Protein AF-A0A6B2LK47-F1 (afdb_monomer)

InterPro domains:
  IPR016565 Proteasome assembly chaperone 1 [PF16094] (50-185)
  IPR016565 Proteasome assembly chaperone 1 [PTHR15069] (12-185)

Nearest PDB structures (foldseek):
  8tm6-assembly1_f  TM=8.507E-01  e=2.369E-12  Homo sapiens
  8qyl-assembly1_I  TM=8.434E-01  e=1.355E-12  Homo sapiens
  8qz9-assembly1_I  TM=8.189E-01  e=1.632E-12  Homo sapiens
  8tm5-assembly1_c  TM=8.371E-01  e=1.527E-11  Homo sapiens
  8qym-assembly1_I  TM=8.406E-01  e=9.289E-12  Homo sapiens

Radius of gyration: 15.92 Å; Cα contacts (8 Å, |Δi|>4): 374; chains: 1; bounding box: 43×32×48 Å

Structure (mmCIF, N/CA/C/O backbone):
data_AF-A0A6B2LK47-F1
#
_entry.id   AF-A0A6B2LK47-F1
#
loop_
_atom_site.group_PDB
_atom_site.id
_atom_site.type_symbol
_atom_site.label_atom_id
_atom_site.label_alt_id
_atom_site.label_comp_id
_atom_site.label_asym_id
_atom_site.label_entity_id
_atom_site.label_seq_id
_atom_site.pdbx_PDB_ins_code
_atom_site.Cartn_x
_atom_site.Cartn_y
_atom_site.Cartn_z
_atom_site.occupancy
_atom_site.B_iso_or_equiv
_atom_site.auth_seq_id
_atom_site.auth_comp_id
_atom_site.auth_asym_id
_atom_site.auth_atom_id
_atom_site.pdbx_PDB_model_num
ATOM 1 N N . MET A 1 1 ? 23.049 -1.812 16.107 1.00 41.28 1 MET A N 1
ATOM 2 C CA . MET A 1 1 ? 22.445 -0.483 15.917 1.00 41.28 1 MET A CA 1
ATOM 3 C C . MET A 1 1 ? 20.992 -0.685 16.286 1.00 41.28 1 MET A C 1
ATOM 5 O O . MET A 1 1 ? 20.316 -1.390 15.5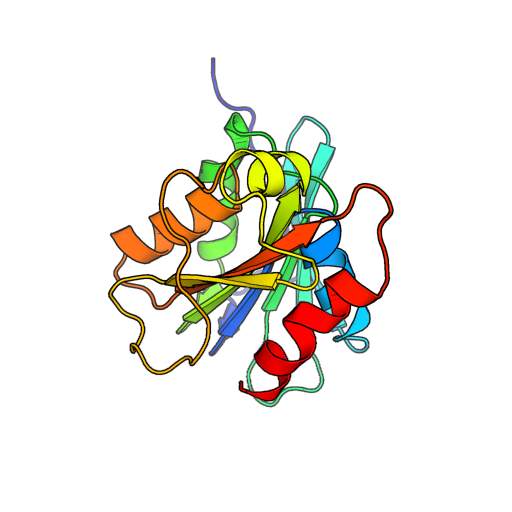57 1.00 41.28 1 MET A O 1
ATOM 9 N N . GLU A 1 2 ? 20.594 -0.301 17.497 1.00 43.06 2 GLU A N 1
ATOM 10 C CA . GLU A 1 2 ? 19.192 -0.422 17.919 1.00 43.06 2 GLU A CA 1
ATOM 11 C C . GLU A 1 2 ? 18.356 0.520 17.053 1.00 43.06 2 GLU A C 1
ATOM 13 O O . GLU A 1 2 ? 18.662 1.714 16.982 1.00 43.06 2 GLU A O 1
ATOM 18 N N . ASP A 1 3 ? 17.355 -0.027 16.364 1.00 54.91 3 ASP A N 1
ATOM 19 C CA . ASP A 1 3 ? 16.376 0.768 15.631 1.00 54.91 3 ASP A CA 1
ATOM 20 C C . ASP A 1 3 ? 15.695 1.717 16.619 1.00 54.91 3 ASP A C 1
ATOM 22 O O . ASP A 1 3 ? 15.189 1.307 17.669 1.00 54.91 3 ASP A O 1
ATOM 26 N N . ALA A 1 4 ? 15.741 3.015 16.324 1.00 58.94 4 ALA A N 1
ATOM 27 C CA . ALA A 1 4 ? 15.112 4.003 17.180 1.00 58.94 4 ALA A CA 1
ATOM 28 C C . ALA A 1 4 ? 13.591 3.755 17.214 1.00 58.94 4 ALA A C 1
ATOM 30 O O . ALA A 1 4 ? 12.991 3.544 16.161 1.00 58.94 4 ALA A O 1
ATOM 31 N N . PRO A 1 5 ? 12.942 3.811 18.389 1.00 69.69 5 PRO A N 1
ATOM 32 C CA . PRO A 1 5 ? 11.520 3.511 18.487 1.00 69.69 5 PRO A CA 1
ATOM 33 C C . PRO A 1 5 ? 10.691 4.511 17.668 1.00 69.69 5 PRO A C 1
ATOM 35 O O . PRO A 1 5 ? 10.934 5.721 17.733 1.00 69.69 5 PRO A O 1
ATOM 38 N N . LEU A 1 6 ? 9.713 3.997 16.911 1.00 76.38 6 LEU A N 1
ATOM 39 C CA . LEU A 1 6 ? 8.669 4.812 16.287 1.00 76.38 6 LEU A CA 1
ATOM 40 C C . LEU A 1 6 ? 7.862 5.517 17.381 1.00 76.38 6 LEU A C 1
ATOM 42 O O . LEU A 1 6 ? 7.461 4.887 18.360 1.00 76.38 6 LEU A O 1
ATOM 46 N N . ASP A 1 7 ? 7.605 6.807 17.190 1.00 77.12 7 ASP A N 1
ATOM 47 C CA . ASP A 1 7 ? 6.624 7.548 17.969 1.00 77.12 7 ASP A CA 1
ATOM 48 C C . ASP A 1 7 ? 5.246 7.323 17.340 1.00 77.12 7 ASP A C 1
ATOM 50 O O . ASP A 1 7 ? 5.044 7.527 16.138 1.00 77.12 7 ASP A O 1
ATOM 54 N N . ILE A 1 8 ? 4.312 6.805 18.129 1.00 78.38 8 ILE A N 1
ATOM 55 C CA . ILE A 1 8 ? 3.019 6.328 17.645 1.00 78.38 8 ILE A CA 1
ATOM 56 C C . ILE A 1 8 ? 1.946 7.042 18.445 1.00 78.38 8 ILE A C 1
ATOM 58 O O . ILE A 1 8 ? 1.840 6.855 19.656 1.00 78.38 8 ILE A O 1
ATOM 62 N N . GLN A 1 9 ? 1.127 7.827 17.756 1.00 81.06 9 GLN A N 1
ATOM 63 C CA . GLN A 1 9 ? 0.058 8.595 18.375 1.00 81.06 9 GLN A CA 1
ATOM 64 C C . GLN A 1 9 ? -1.269 8.139 17.792 1.00 81.06 9 GLN A C 1
ATOM 66 O O . GLN A 1 9 ? -1.615 8.457 16.658 1.00 81.06 9 GLN A O 1
ATOM 71 N N . TRP A 1 10 ? -2.023 7.373 18.571 1.00 80.00 10 TRP A N 1
ATOM 72 C CA . TRP A 1 10 ? -3.408 7.061 18.244 1.00 80.00 10 TRP A CA 1
ATOM 73 C C . TRP A 1 10 ? -4.320 8.080 18.916 1.00 80.00 10 TRP A C 1
ATOM 75 O O . TRP A 1 10 ? -4.078 8.475 20.053 1.00 80.00 10 TRP A O 1
ATOM 85 N N . VAL A 1 11 ? -5.353 8.518 18.202 1.00 76.25 11 VAL A N 1
ATOM 86 C CA . VAL A 1 11 ? -6.380 9.420 18.746 1.00 76.25 11 VAL A CA 1
ATOM 87 C C . VAL A 1 11 ? -7.395 8.630 19.576 1.00 76.25 11 VAL A C 1
ATOM 89 O O . VAL A 1 11 ? -7.937 9.151 20.545 1.00 76.25 11 VAL A O 1
ATOM 92 N N . GLU A 1 12 ? -7.624 7.366 19.214 1.00 70.44 12 GLU A N 1
ATOM 93 C CA . GLU A 1 12 ? -8.497 6.432 19.928 1.00 70.44 12 GLU A CA 1
ATOM 94 C C . GLU A 1 12 ? -7.655 5.261 20.477 1.00 70.44 12 GLU A C 1
ATOM 96 O O . GLU A 1 12 ? -6.763 4.735 19.797 1.00 70.44 12 GLU A O 1
ATOM 101 N N . ASP A 1 13 ? -7.918 4.849 21.720 1.00 64.81 13 ASP A N 1
ATOM 102 C CA . ASP A 1 13 ? -7.186 3.744 22.355 1.00 64.81 13 ASP A CA 1
ATOM 103 C C . ASP A 1 13 ? -7.611 2.370 21.822 1.00 64.81 13 ASP A C 1
ATOM 105 O O . ASP A 1 13 ? -6.785 1.450 21.767 1.00 64.81 13 ASP A O 1
ATOM 109 N N . ASP A 1 14 ? -8.851 2.263 21.349 1.00 69.31 14 ASP A N 1
ATOM 110 C CA . ASP A 1 14 ? -9.466 1.021 20.898 1.00 69.31 14 ASP A CA 1
ATOM 111 C C . ASP A 1 14 ? -8.845 0.462 19.608 1.00 69.31 14 ASP A C 1
ATOM 113 O O . ASP A 1 14 ? -8.292 1.171 18.764 1.00 69.31 14 ASP A O 1
ATOM 117 N N . SER A 1 15 ? -8.949 -0.858 19.448 1.00 75.75 15 SER A N 1
ATOM 118 C CA . SER A 1 15 ? -8.640 -1.532 18.188 1.00 75.75 15 SER A CA 1
ATOM 119 C C . SER A 1 15 ? -9.694 -1.207 17.135 1.00 75.75 15 SER A C 1
ATOM 121 O O . SER A 1 15 ? -10.895 -1.277 17.406 1.00 75.75 15 SER A O 1
ATOM 123 N N . PHE A 1 16 ? -9.257 -0.950 15.908 1.00 79.75 16 PHE A N 1
ATOM 124 C CA . PHE A 1 16 ? -10.150 -0.669 14.793 1.00 79.75 16 PHE A CA 1
ATOM 125 C C . PHE A 1 16 ? -10.485 -1.956 14.044 1.00 79.75 16 PHE A C 1
ATOM 127 O O . PHE A 1 16 ? -9.591 -2.747 13.759 1.00 79.75 16 PHE A O 1
ATOM 134 N N . SER A 1 17 ? -11.751 -2.154 13.678 1.00 82.12 17 SER A N 1
ATOM 135 C CA . SER A 1 17 ? -12.169 -3.240 12.785 1.00 82.12 17 SER A CA 1
ATOM 136 C C . SER A 1 17 ? -12.734 -2.663 11.495 1.00 82.12 17 SER A C 1
ATOM 138 O O . SER A 1 17 ? -13.576 -1.761 11.537 1.00 82.12 17 SER A O 1
ATOM 140 N N . CYS A 1 18 ? -12.316 -3.208 10.355 1.00 83.81 18 CYS A N 1
ATOM 141 C CA . CYS A 1 18 ? -12.819 -2.837 9.041 1.00 83.81 18 CYS A CA 1
ATOM 142 C C . CYS A 1 18 ? -12.866 -3.987 8.036 1.00 83.81 18 CYS A C 1
ATOM 144 O O . CYS A 1 18 ? -12.292 -5.055 8.238 1.00 83.81 18 CYS A O 1
ATOM 146 N N . SER A 1 19 ? -13.591 -3.791 6.932 1.00 83.81 19 SER A N 1
ATOM 147 C CA . SER A 1 19 ? -13.460 -4.680 5.774 1.00 83.81 19 SER A CA 1
ATOM 148 C C . SER A 1 19 ? -12.114 -4.453 5.092 1.00 83.81 19 SER A C 1
ATOM 150 O O . SER A 1 19 ? -11.405 -5.408 4.778 1.00 83.81 19 SER A O 1
ATOM 152 N N . GLU A 1 20 ? -11.764 -3.187 4.887 1.00 86.38 20 GLU A N 1
ATOM 153 C CA . GLU A 1 20 ? -10.733 -2.763 3.955 1.00 86.38 20 GLU A CA 1
ATOM 154 C C . GLU A 1 20 ? -9.853 -1.677 4.555 1.00 86.38 20 GLU A C 1
ATOM 156 O O . GLU A 1 20 ? -10.320 -0.726 5.186 1.00 86.38 20 GLU A O 1
ATOM 161 N N . VAL A 1 21 ? -8.556 -1.815 4.309 1.00 90.12 21 VAL A N 1
ATOM 162 C CA . VAL A 1 21 ? -7.570 -0.764 4.548 1.00 90.12 21 VAL A CA 1
ATOM 163 C C . VAL A 1 21 ? -7.033 -0.332 3.198 1.00 90.12 21 VAL A C 1
ATOM 165 O O . VAL A 1 21 ? -6.617 -1.167 2.398 1.00 90.12 21 VAL A O 1
ATOM 168 N N . VAL A 1 22 ? -7.027 0.970 2.944 1.00 90.56 22 VAL A N 1
ATOM 169 C CA . VAL A 1 22 ? -6.486 1.548 1.719 1.00 90.56 22 VAL A CA 1
ATOM 170 C C . VAL A 1 22 ? -5.256 2.371 2.074 1.00 90.56 22 VAL A C 1
ATOM 172 O O . VAL A 1 22 ? -5.295 3.245 2.936 1.00 90.56 22 VAL A O 1
ATOM 175 N N . ILE A 1 23 ? -4.130 2.072 1.439 1.00 92.12 23 ILE 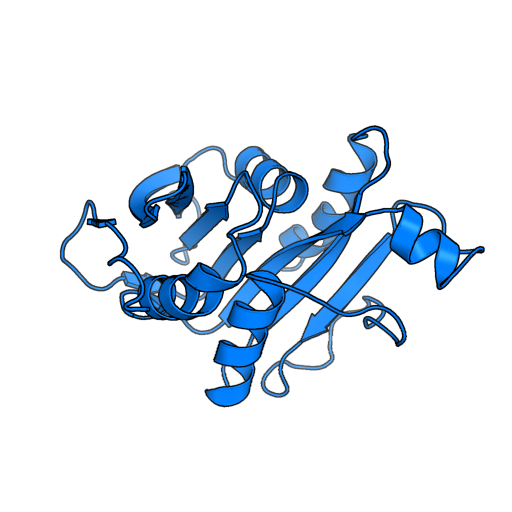A N 1
ATOM 176 C CA . ILE A 1 23 ? -2.831 2.635 1.798 1.00 92.12 23 ILE A CA 1
ATOM 177 C C . ILE A 1 23 ? -2.242 3.350 0.592 1.00 92.12 23 ILE A C 1
ATOM 179 O O . ILE A 1 23 ? -2.010 2.736 -0.443 1.00 92.12 23 ILE A O 1
ATOM 183 N N . GLY A 1 24 ? -1.969 4.639 0.744 1.00 91.50 24 GLY A N 1
ATOM 184 C CA . GLY A 1 24 ? -1.211 5.444 -0.202 1.00 91.50 24 GLY A CA 1
ATOM 185 C C . GLY A 1 24 ? 0.249 5.474 0.201 1.00 91.50 24 GLY A C 1
ATOM 186 O O . GLY A 1 24 ? 0.591 5.973 1.274 1.00 91.50 24 GLY A O 1
ATOM 187 N N . VAL A 1 25 ? 1.107 4.949 -0.664 1.00 90.25 25 VAL A N 1
ATOM 188 C CA . VAL A 1 25 ? 2.556 4.962 -0.481 1.00 90.25 25 VAL A CA 1
ATOM 189 C C . VAL A 1 25 ? 3.176 5.967 -1.441 1.00 90.25 25 VAL A C 1
ATOM 191 O O . VAL A 1 25 ? 2.775 6.075 -2.604 1.00 90.25 25 VAL A O 1
ATOM 194 N N . GLY A 1 26 ? 4.149 6.716 -0.928 1.00 87.06 26 GLY A N 1
ATOM 195 C CA . GLY A 1 26 ? 4.793 7.806 -1.646 1.00 87.06 26 GLY A CA 1
ATOM 196 C C . GLY A 1 26 ? 3.838 8.955 -1.980 1.00 87.06 26 GLY A C 1
ATOM 197 O O . GLY A 1 26 ? 2.665 8.988 -1.584 1.00 87.06 26 GLY A O 1
ATOM 198 N N . HIS A 1 27 ? 4.356 9.918 -2.738 1.00 82.75 27 HIS A N 1
ATOM 199 C CA . HIS A 1 27 ? 3.629 11.136 -3.082 1.00 82.75 27 HIS A CA 1
ATOM 200 C C . HIS A 1 27 ? 2.374 10.845 -3.917 1.00 82.75 27 HIS A C 1
ATOM 202 O O . HIS A 1 27 ? 1.286 11.306 -3.570 1.00 82.75 27 HIS A O 1
ATOM 208 N N . LEU A 1 28 ? 2.501 10.057 -4.989 1.00 83.69 28 LEU A N 1
ATOM 209 C CA . LEU A 1 28 ? 1.414 9.819 -5.941 1.00 83.69 28 LEU A CA 1
ATOM 210 C C . LEU A 1 28 ? 0.265 9.011 -5.322 1.00 83.69 28 LEU A C 1
ATOM 212 O O . LEU A 1 28 ? -0.887 9.439 -5.390 1.00 83.69 28 LEU A O 1
ATOM 216 N N . GLY A 1 29 ? 0.572 7.886 -4.666 1.00 85.62 29 GLY A N 1
ATOM 217 C CA . GLY A 1 29 ? -0.433 7.048 -4.007 1.00 85.62 29 GLY A CA 1
ATOM 218 C C . GLY A 1 29 ? -1.171 7.794 -2.896 1.00 85.62 29 GLY A C 1
ATOM 219 O O . GLY A 1 29 ? -2.400 7.763 -2.831 1.00 85.62 29 GLY A O 1
ATOM 220 N N . SER A 1 30 ? -0.434 8.532 -2.060 1.00 87.31 30 SER A N 1
ATOM 221 C CA . SER A 1 30 ? -1.027 9.352 -0.998 1.00 87.31 30 SER A CA 1
ATOM 222 C C . SER A 1 30 ? -1.903 10.470 -1.557 1.00 87.31 30 SER A C 1
ATOM 224 O O . SER A 1 30 ? -3.046 10.622 -1.134 1.00 87.31 30 SER A O 1
ATOM 226 N N . SER A 1 31 ? -1.399 11.237 -2.527 1.00 84.56 31 SER A N 1
ATOM 227 C CA . SER A 1 31 ? -2.123 12.384 -3.091 1.00 84.56 31 SER A CA 1
ATOM 228 C C . SER A 1 31 ? -3.399 11.955 -3.806 1.00 84.56 31 SER A C 1
ATOM 230 O O . SER A 1 31 ? -4.432 12.608 -3.649 1.00 84.56 31 SER A O 1
ATOM 232 N N . PHE A 1 32 ? -3.350 10.829 -4.527 1.00 84.88 32 PHE A N 1
ATOM 233 C CA . PHE A 1 32 ? -4.524 10.223 -5.144 1.00 84.88 32 PHE A CA 1
ATOM 234 C C . PHE A 1 32 ? -5.613 9.980 -4.101 1.00 84.88 32 PHE A C 1
ATOM 236 O O . PHE A 1 32 ? -6.689 10.569 -4.184 1.00 84.88 32 PHE A O 1
ATOM 243 N N . LEU A 1 33 ? -5.317 9.208 -3.059 1.00 85.75 33 LEU A N 1
ATOM 244 C CA . LEU A 1 33 ? -6.320 8.844 -2.062 1.00 85.75 33 LEU A CA 1
ATOM 245 C C . LEU A 1 33 ? -6.822 10.051 -1.263 1.00 85.75 33 LEU A C 1
ATOM 247 O O . LEU A 1 33 ? -8.017 10.168 -0.999 1.00 85.75 33 LEU A O 1
ATOM 251 N N . MET A 1 34 ? -5.937 10.993 -0.927 1.00 85.00 34 MET A N 1
ATOM 252 C CA . MET A 1 34 ? -6.325 12.223 -0.232 1.00 85.00 34 MET A CA 1
ATOM 253 C C . MET A 1 34 ? -7.288 13.086 -1.055 1.00 85.00 34 MET A C 1
ATOM 255 O O . MET A 1 34 ? -8.127 13.772 -0.464 1.00 85.00 34 MET A O 1
ATOM 259 N N . SER A 1 35 ? -7.172 13.051 -2.389 1.00 85.06 35 SER A N 1
ATOM 260 C CA . SER A 1 35 ? -8.064 13.761 -3.313 1.00 85.06 35 SER A CA 1
ATOM 261 C C . SER A 1 35 ? -9.434 13.089 -3.455 1.00 85.06 35 SER A C 1
ATOM 263 O O . SER A 1 35 ? -10.443 13.788 -3.571 1.00 85.06 35 SER A O 1
ATOM 265 N N . GLN A 1 36 ? -9.468 11.755 -3.384 1.00 82.94 36 GLN A N 1
ATOM 266 C CA . GLN A 1 36 ? -10.685 10.954 -3.527 1.00 82.94 36 GLN A CA 1
ATOM 267 C C . GLN A 1 36 ? -11.540 10.999 -2.257 1.00 82.94 36 GLN A C 1
ATOM 269 O O . GLN A 1 36 ? -12.746 11.228 -2.316 1.00 82.94 36 GLN A O 1
ATOM 274 N N . PHE A 1 37 ? -10.915 10.884 -1.083 1.00 82.19 37 PHE A N 1
ATOM 275 C CA . PHE A 1 37 ? -11.627 10.858 0.193 1.00 82.19 37 PHE A CA 1
ATOM 276 C C . PHE A 1 37 ? -11.602 12.223 0.878 1.00 82.19 37 PHE A C 1
ATOM 278 O O . PHE A 1 37 ? -10.694 12.538 1.653 1.00 82.19 37 PHE A O 1
ATOM 285 N N . LYS A 1 38 ? -12.605 13.062 0.602 1.00 80.75 38 LYS A N 1
ATOM 286 C CA . LYS A 1 38 ? -12.711 14.408 1.196 1.00 80.75 38 LYS A CA 1
ATOM 287 C C . LYS A 1 38 ? -13.118 14.366 2.669 1.00 80.75 38 LYS A C 1
ATOM 289 O O . LYS A 1 38 ? -12.468 15.013 3.490 1.00 80.75 38 LYS A O 1
ATOM 294 N N . GLU A 1 39 ? -14.138 13.578 2.996 1.00 84.62 39 GLU A N 1
ATOM 295 C CA . GLU A 1 39 ? -14.692 13.446 4.347 1.00 84.62 39 GLU A CA 1
ATOM 296 C C . GLU A 1 39 ? -13.968 12.350 5.133 1.00 84.62 39 GLU A C 1
ATOM 298 O O . GLU A 1 39 ? -14.255 11.158 5.014 1.00 84.62 39 GLU A O 1
ATOM 303 N N . LYS A 1 40 ? -12.982 12.772 5.926 1.00 86.94 40 LYS A N 1
ATOM 304 C CA . LYS A 1 40 ? -12.125 11.878 6.703 1.00 86.94 40 LYS A CA 1
ATOM 305 C C . LYS A 1 40 ? -11.757 12.485 8.050 1.00 86.94 40 LYS A C 1
ATOM 307 O O . LYS A 1 40 ? -11.495 13.685 8.137 1.00 86.94 40 LYS A O 1
ATOM 312 N N . SER A 1 41 ? -11.681 11.656 9.083 1.00 87.44 41 SER A N 1
ATOM 313 C CA . SER A 1 41 ? -11.209 12.041 10.413 1.00 87.44 41 SER A CA 1
ATOM 314 C C . SER A 1 41 ? -9.855 11.402 10.701 1.00 87.44 41 SER A C 1
ATOM 316 O O . SER A 1 41 ? -9.635 10.232 10.403 1.00 87.44 41 SER A O 1
ATOM 318 N N . LEU A 1 42 ? -8.916 12.171 11.254 1.00 88.69 42 LEU A N 1
ATOM 319 C CA . LEU A 1 42 ? -7.620 11.641 11.680 1.00 88.69 42 LEU A CA 1
ATOM 320 C C . LEU A 1 42 ? -7.823 10.786 12.937 1.00 88.69 42 LEU A C 1
ATOM 322 O O . LEU A 1 42 ? -8.324 11.292 13.937 1.00 88.69 42 LEU A O 1
ATOM 326 N N . ILE A 1 43 ? -7.422 9.517 12.881 1.00 88.44 43 ILE A N 1
ATOM 327 C CA . ILE A 1 43 ? -7.540 8.561 13.996 1.00 88.44 43 ILE A CA 1
ATOM 328 C C . ILE A 1 43 ? -6.182 8.117 14.545 1.00 88.44 43 ILE A C 1
ATOM 330 O O . ILE A 1 43 ? -6.105 7.536 15.625 1.00 88.44 43 ILE A O 1
ATOM 334 N N . GLY A 1 44 ? -5.095 8.408 13.831 1.00 88.31 44 GLY A N 1
ATOM 335 C CA . GLY A 1 44 ? -3.751 8.166 14.330 1.00 88.31 44 GLY A CA 1
ATOM 336 C C . GLY A 1 44 ? -2.657 8.661 13.398 1.00 88.31 44 GLY A C 1
ATOM 337 O O . GLY A 1 44 ? -2.897 9.056 12.255 1.00 88.31 44 GLY A O 1
ATOM 338 N N . SER A 1 45 ? -1.434 8.624 13.897 1.00 89.00 45 SER A N 1
ATOM 339 C CA . SER A 1 45 ? -0.219 8.897 13.15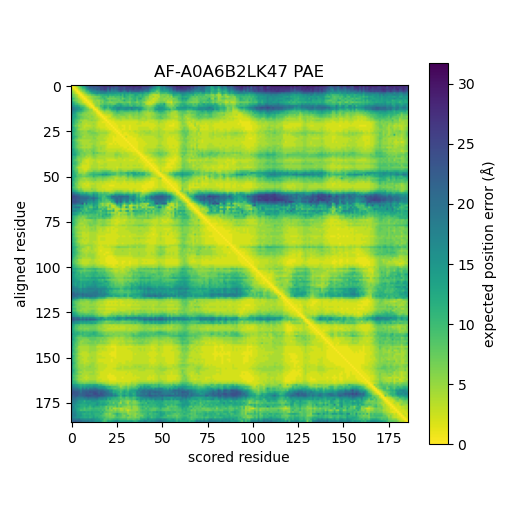3 1.00 89.00 45 SER A CA 1
ATOM 340 C C . SER A 1 45 ? 0.922 8.018 13.659 1.00 89.00 45 SER A C 1
ATOM 342 O O . SER A 1 45 ? 1.005 7.653 14.833 1.00 89.00 45 SER A O 1
ATOM 344 N N . ILE A 1 46 ? 1.809 7.662 12.739 1.00 88.00 46 ILE A N 1
ATOM 345 C CA . ILE A 1 46 ? 3.061 6.966 13.026 1.00 88.00 46 ILE A CA 1
ATOM 346 C C . ILE A 1 46 ? 4.175 7.886 12.546 1.00 88.00 46 ILE A C 1
ATOM 348 O O . ILE A 1 46 ? 4.129 8.356 11.408 1.00 88.00 46 ILE A O 1
ATOM 352 N N . GLN A 1 47 ? 5.166 8.146 13.392 1.00 87.56 47 GLN A N 1
ATOM 353 C CA . GLN A 1 47 ? 6.291 9.018 13.086 1.00 87.56 47 GLN A CA 1
ATOM 354 C C . GLN A 1 47 ? 7.606 8.362 13.510 1.00 87.56 47 GLN A C 1
ATOM 356 O O . GLN A 1 47 ? 7.765 7.927 14.645 1.00 87.56 47 GLN A O 1
ATOM 361 N N . ALA A 1 48 ? 8.581 8.299 12.607 1.00 83.06 48 ALA A N 1
ATOM 362 C CA . ALA A 1 48 ? 9.921 7.824 12.927 1.00 83.06 48 ALA A CA 1
ATOM 363 C C . ALA A 1 48 ? 10.889 8.989 13.161 1.00 83.06 48 ALA A C 1
ATOM 365 O O . ALA A 1 48 ? 10.740 10.092 12.616 1.00 83.06 48 ALA A O 1
ATOM 366 N N . ARG A 1 49 ? 11.960 8.715 13.914 1.00 69.19 49 ARG A N 1
ATOM 367 C CA . ARG A 1 49 ? 13.111 9.621 13.997 1.00 69.19 49 ARG A CA 1
ATOM 368 C C . ARG A 1 49 ? 13.782 9.662 12.621 1.00 69.19 49 ARG A C 1
ATOM 370 O O . ARG A 1 49 ? 14.299 8.655 12.159 1.00 69.19 49 ARG A O 1
ATOM 377 N N . GLY A 1 50 ? 13.720 10.810 11.950 1.00 69.56 50 GLY A N 1
ATOM 378 C CA . GLY A 1 50 ? 14.135 10.958 10.545 1.00 69.56 50 GLY A CA 1
ATOM 379 C C . GLY A 1 50 ? 13.077 11.612 9.654 1.00 69.56 50 GLY A C 1
ATOM 380 O O . GLY A 1 50 ? 13.374 11.983 8.524 1.00 69.56 50 GLY A O 1
ATOM 381 N N . GLY A 1 51 ? 11.863 11.826 10.176 1.00 78.81 51 GLY A N 1
ATOM 382 C CA . GLY A 1 51 ? 10.803 12.547 9.469 1.00 78.81 51 GLY A CA 1
ATOM 383 C C . GLY A 1 51 ? 9.917 11.664 8.591 1.00 78.81 51 GLY A C 1
ATOM 384 O O . GLY A 1 51 ? 9.009 12.194 7.945 1.00 78.81 51 GLY A O 1
ATOM 385 N N . ASP A 1 52 ? 10.147 10.351 8.589 1.00 84.25 52 ASP A N 1
ATOM 386 C CA . ASP A 1 52 ? 9.201 9.368 8.067 1.00 84.25 52 ASP A CA 1
ATOM 387 C C . ASP A 1 52 ? 7.904 9.469 8.867 1.00 84.25 52 ASP A C 1
ATOM 389 O O . ASP A 1 52 ? 7.920 9.430 10.101 1.00 84.25 52 ASP A O 1
ATOM 393 N N . SER A 1 53 ? 6.778 9.626 8.182 1.00 87.06 53 SER A N 1
ATOM 394 C CA . SER A 1 53 ? 5.487 9.714 8.845 1.00 87.06 53 SER A CA 1
ATOM 395 C C . SER A 1 53 ? 4.364 9.158 7.987 1.00 87.06 53 SER A C 1
ATOM 397 O O . SER A 1 53 ? 4.415 9.172 6.757 1.00 87.06 53 SER A O 1
ATOM 399 N N . CYS A 1 54 ? 3.333 8.675 8.666 1.00 87.94 54 CYS A N 1
ATOM 400 C CA . CYS A 1 54 ? 2.075 8.279 8.066 1.00 87.94 54 CYS A CA 1
ATOM 401 C C . CYS A 1 54 ? 0.947 8.797 8.929 1.00 87.94 54 CYS A C 1
ATOM 403 O O . CYS A 1 54 ? 0.994 8.715 10.157 1.00 87.94 54 CYS A O 1
ATOM 405 N N . LYS A 1 55 ? -0.086 9.297 8.269 1.00 90.00 55 LYS A N 1
ATOM 406 C CA . LYS A 1 55 ? -1.345 9.658 8.909 1.00 90.00 55 LYS A CA 1
ATOM 407 C C . LYS A 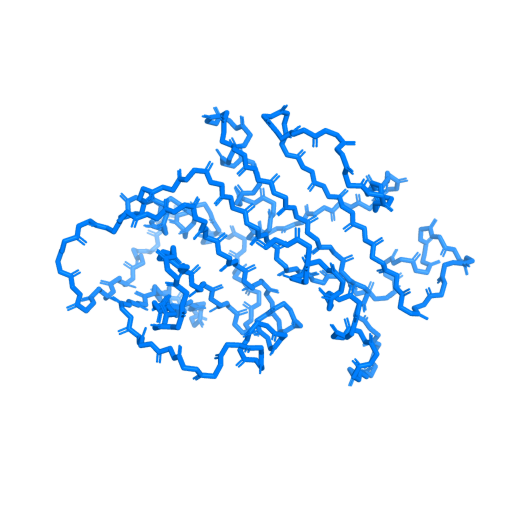1 55 ? -2.359 8.571 8.608 1.00 90.00 55 LYS A C 1
ATOM 409 O O . LYS A 1 55 ? -2.331 7.993 7.525 1.00 90.00 55 LYS A O 1
ATOM 414 N N . ILE A 1 56 ? -3.204 8.285 9.585 1.00 90.00 56 ILE A N 1
ATOM 415 C CA . ILE A 1 56 ? -4.207 7.233 9.540 1.00 90.00 56 ILE A CA 1
ATOM 416 C C . ILE A 1 56 ? -5.556 7.906 9.730 1.00 90.00 56 ILE A C 1
ATOM 418 O O . ILE A 1 56 ? -5.787 8.582 10.736 1.00 90.00 56 ILE A O 1
ATOM 422 N N . TYR A 1 57 ? -6.440 7.731 8.759 1.00 88.50 57 TYR A N 1
ATOM 423 C CA . TYR A 1 57 ? -7.745 8.364 8.735 1.00 88.50 57 TYR A CA 1
ATOM 424 C C . TYR A 1 57 ? -8.860 7.330 8.683 1.00 88.50 57 TYR A C 1
ATOM 426 O O . TYR A 1 57 ? -8.716 6.296 8.037 1.00 88.50 57 TYR A O 1
ATOM 434 N N . ARG A 1 58 ? -9.994 7.647 9.305 1.00 86.62 58 ARG A N 1
ATOM 435 C CA . ARG A 1 58 ? -11.268 6.953 9.113 1.00 86.62 58 ARG A CA 1
ATOM 436 C C . ARG A 1 58 ? -12.096 7.739 8.100 1.00 86.62 58 ARG A C 1
ATOM 438 O O . ARG A 1 58 ? -12.243 8.953 8.244 1.00 86.62 58 ARG A O 1
ATOM 445 N N . ILE A 1 59 ? -12.635 7.065 7.089 1.00 84.31 59 ILE A N 1
ATOM 446 C CA . ILE A 1 59 ? -13.543 7.687 6.116 1.00 84.31 59 ILE A CA 1
ATOM 447 C C . ILE A 1 59 ? -14.974 7.632 6.655 1.00 84.31 59 ILE A C 1
ATOM 449 O O . ILE A 1 59 ? -15.424 6.581 7.106 1.00 84.31 59 ILE A O 1
ATOM 453 N N . SER A 1 60 ? -15.673 8.769 6.663 1.00 69.94 60 SER A N 1
ATOM 454 C CA . SER A 1 60 ? -16.976 8.906 7.340 1.00 69.94 60 SER A CA 1
ATOM 455 C C . SER A 1 60 ? -18.180 8.496 6.486 1.00 69.94 60 SER A C 1
ATOM 457 O O . SER A 1 60 ? -19.247 8.244 7.039 1.00 69.94 60 SER A O 1
ATOM 459 N N . THR A 1 61 ? -18.026 8.437 5.163 1.00 63.44 61 THR A N 1
ATOM 460 C CA . THR A 1 61 ? -19.130 8.255 4.204 1.00 63.44 61 THR A CA 1
ATOM 461 C C . THR A 1 61 ? -19.381 6.808 3.792 1.00 63.44 61 THR A C 1
ATOM 463 O O . THR A 1 61 ? -20.428 6.521 3.219 1.00 63.44 61 THR A O 1
ATOM 466 N N . GLU A 1 62 ? -18.450 5.896 4.076 1.00 58.97 62 GLU A N 1
ATOM 467 C CA . GLU A 1 62 ? -18.543 4.502 3.643 1.00 58.97 62 GLU A CA 1
ATOM 468 C C . GLU A 1 62 ? -19.175 3.621 4.736 1.00 58.97 62 GLU A C 1
ATOM 470 O O . GLU A 1 62 ? -18.744 3.669 5.892 1.00 58.97 62 GLU A O 1
ATOM 475 N N . PRO A 1 63 ? -20.169 2.768 4.410 1.00 45.91 63 PRO A N 1
ATOM 476 C CA . PRO A 1 63 ? -20.795 1.857 5.374 1.00 45.91 63 PRO A CA 1
ATOM 477 C C . PRO A 1 63 ? -19.834 0.764 5.877 1.00 45.91 63 PRO A C 1
ATOM 479 O O . PRO A 1 63 ? -20.152 0.028 6.815 1.00 45.91 63 PRO A O 1
ATOM 482 N N . HIS A 1 64 ? -18.648 0.661 5.279 1.00 51.94 64 HIS A N 1
ATOM 483 C CA . HIS A 1 64 ? -17.558 -0.185 5.727 1.00 51.94 64 HIS A CA 1
ATOM 484 C C . HIS A 1 64 ? -16.354 0.696 6.070 1.00 51.94 64 HIS A C 1
ATOM 486 O O . HIS A 1 64 ? -15.951 1.540 5.280 1.00 51.94 64 HIS A O 1
ATOM 492 N N . SER A 1 65 ? -15.817 0.537 7.280 1.00 59.06 65 SER A N 1
ATOM 493 C CA . SER A 1 65 ? -14.847 1.430 7.924 1.00 59.06 65 SER A CA 1
ATOM 494 C C . SER A 1 65 ? -13.504 1.510 7.189 1.00 59.06 65 SER A C 1
ATOM 496 O O . SER A 1 65 ? -12.511 0.946 7.624 1.00 59.06 65 SER A O 1
ATOM 498 N N . LEU A 1 66 ? -13.440 2.233 6.079 1.00 63.53 66 LEU A N 1
ATOM 499 C CA . LEU A 1 66 ? -12.212 2.391 5.316 1.00 63.53 66 LEU A CA 1
ATOM 500 C C . LEU A 1 66 ? -11.166 3.135 6.151 1.00 63.53 66 LEU A C 1
ATOM 502 O O . LEU A 1 66 ? -11.408 4.257 6.612 1.00 63.53 66 LEU A O 1
ATOM 506 N N . ILE A 1 67 ? -10.001 2.513 6.333 1.00 71.12 67 ILE A N 1
ATOM 507 C CA . ILE A 1 67 ? -8.851 3.183 6.938 1.00 71.12 67 ILE A CA 1
ATOM 508 C C . ILE A 1 67 ? -7.888 3.596 5.842 1.00 71.12 67 ILE A C 1
ATOM 510 O O . ILE A 1 67 ? -7.369 2.750 5.118 1.00 71.12 67 ILE A O 1
ATOM 514 N N . LEU A 1 68 ? -7.653 4.901 5.754 1.00 72.19 68 LEU A N 1
ATOM 515 C CA . LEU A 1 68 ? -6.713 5.508 4.829 1.00 72.19 68 LEU A CA 1
ATOM 516 C C . LEU A 1 68 ? -5.384 5.760 5.543 1.00 72.19 68 LEU A C 1
ATOM 518 O O . LEU A 1 68 ? -5.329 6.574 6.462 1.00 72.19 68 LEU A O 1
ATOM 522 N N . ALA A 1 69 ? -4.315 5.100 5.107 1.00 71.62 69 ALA A N 1
ATOM 523 C CA . ALA A 1 69 ? -2.959 5.360 5.587 1.00 71.62 69 ALA A CA 1
ATOM 524 C C . ALA A 1 69 ? -2.135 6.023 4.477 1.00 71.62 69 ALA A C 1
ATOM 526 O O . ALA A 1 69 ? -2.042 5.472 3.386 1.00 71.62 69 ALA A O 1
ATOM 527 N N . THR A 1 70 ? -1.558 7.200 4.722 1.00 73.56 70 THR A N 1
ATOM 528 C CA . THR A 1 70 ? -0.799 7.943 3.699 1.00 73.56 70 THR A CA 1
ATOM 529 C C . THR A 1 70 ? 0.589 8.330 4.175 1.00 73.56 70 THR A C 1
ATOM 531 O O . THR A 1 70 ? 0.712 9.025 5.189 1.00 73.56 70 THR A O 1
ATOM 534 N N . SER A 1 71 ? 1.609 7.969 3.399 1.00 74.75 71 SER A N 1
ATOM 535 C CA . SER A 1 71 ? 2.978 8.465 3.543 1.00 74.75 71 SER A CA 1
ATOM 536 C C . SER A 1 71 ? 3.309 9.405 2.377 1.00 74.75 71 SER A C 1
ATOM 538 O O . SER A 1 71 ? 3.588 8.948 1.270 1.00 74.75 71 SER A O 1
ATOM 540 N N . GLU A 1 72 ? 3.285 10.722 2.605 1.00 72.50 72 GLU A N 1
ATOM 541 C CA . GLU A 1 72 ? 3.566 11.730 1.558 1.00 72.50 72 GLU A CA 1
ATOM 542 C C . GLU A 1 72 ? 4.996 11.617 0.992 1.00 72.50 72 GLU A C 1
ATOM 544 O O . GLU A 1 72 ? 5.271 12.066 -0.120 1.00 72.50 72 GLU A O 1
ATOM 549 N N . ARG A 1 73 ? 5.903 10.989 1.748 1.00 78.00 73 ARG A N 1
ATOM 550 C CA . ARG A 1 73 ? 7.259 10.624 1.333 1.00 78.00 73 ARG A CA 1
ATOM 551 C C . ARG A 1 73 ? 7.458 9.126 1.478 1.00 78.00 73 ARG A C 1
ATOM 553 O O . ARG A 1 73 ? 6.810 8.493 2.312 1.00 78.00 73 ARG A O 1
ATOM 560 N N . ASP A 1 74 ? 8.394 8.590 0.709 1.00 81.12 74 ASP A N 1
ATOM 561 C CA . ASP A 1 74 ? 8.824 7.210 0.883 1.00 81.12 74 ASP A CA 1
ATOM 562 C C . ASP A 1 74 ? 9.408 7.012 2.283 1.00 81.12 74 ASP A C 1
ATOM 564 O O . ASP A 1 74 ? 10.308 7.739 2.704 1.00 81.12 74 ASP A O 1
ATOM 568 N N . ILE A 1 75 ? 8.884 6.016 2.997 1.00 85.75 75 ILE A N 1
ATOM 569 C CA . ILE A 1 75 ? 9.416 5.601 4.294 1.00 85.75 75 ILE A CA 1
ATOM 570 C C . ILE A 1 75 ? 10.767 4.926 4.070 1.00 85.75 75 ILE A C 1
ATOM 572 O O . ILE A 1 75 ? 10.894 4.034 3.223 1.00 85.75 75 ILE A O 1
ATOM 576 N N . SER A 1 76 ? 11.769 5.333 4.848 1.00 86.94 76 SER A N 1
ATOM 577 C CA . SER A 1 76 ? 13.118 4.789 4.735 1.00 86.94 76 SER A CA 1
ATOM 578 C C . SER A 1 76 ? 13.142 3.266 4.957 1.00 86.94 76 SER A C 1
ATOM 580 O O . SER A 1 76 ? 12.407 2.758 5.811 1.00 86.94 76 SER A O 1
ATOM 582 N N . PRO A 1 77 ? 14.009 2.512 4.246 1.00 87.31 77 PRO A N 1
ATOM 583 C CA . PRO A 1 77 ? 14.028 1.046 4.292 1.00 87.31 77 PRO A CA 1
ATOM 584 C C . PRO A 1 77 ? 14.101 0.465 5.710 1.00 87.31 77 PRO A C 1
ATOM 586 O O . PRO A 1 77 ? 13.430 -0.524 6.000 1.00 87.31 77 PRO A O 1
ATOM 589 N N . GLN A 1 78 ? 14.872 1.114 6.590 1.00 88.06 78 GLN A N 1
ATOM 590 C CA . GLN A 1 78 ? 15.105 0.702 7.980 1.00 88.06 78 GLN A CA 1
ATOM 591 C C . GLN A 1 78 ? 13.807 0.693 8.799 1.00 88.06 78 GLN A C 1
ATOM 593 O O . GLN A 1 78 ? 13.591 -0.203 9.606 1.00 88.06 78 GLN A O 1
ATOM 598 N N . ASN A 1 79 ? 12.895 1.629 8.526 1.00 87.19 79 ASN A N 1
ATOM 599 C CA . ASN A 1 79 ? 11.657 1.769 9.286 1.00 87.19 79 ASN A CA 1
ATOM 600 C C . ASN A 1 79 ? 10.510 0.914 8.729 1.00 87.19 79 ASN A C 1
ATOM 602 O O . ASN A 1 79 ? 9.552 0.654 9.449 1.00 87.19 79 ASN A O 1
ATOM 606 N N . THR A 1 80 ? 10.584 0.449 7.476 1.00 90.19 80 THR A N 1
ATOM 607 C CA . THR A 1 80 ? 9.447 -0.176 6.761 1.00 90.19 80 THR A CA 1
ATOM 608 C C . THR A 1 80 ? 8.807 -1.361 7.488 1.00 90.19 80 THR A C 1
ATOM 610 O O . THR A 1 80 ? 7.578 -1.455 7.544 1.00 90.19 80 THR A O 1
ATOM 613 N N . PHE A 1 81 ? 9.615 -2.248 8.077 1.00 89.69 81 PHE A N 1
ATOM 614 C CA . PHE A 1 81 ? 9.122 -3.422 8.800 1.00 89.69 81 PHE A CA 1
ATOM 615 C C . PHE A 1 81 ? 8.379 -3.038 10.081 1.00 89.69 81 PHE A C 1
ATOM 617 O O . PHE A 1 81 ? 7.267 -3.518 10.330 1.00 89.69 81 PHE A O 1
ATOM 624 N N . GLN A 1 82 ? 8.987 -2.163 10.887 1.00 87.69 82 GLN A N 1
ATOM 625 C CA . GLN A 1 82 ? 8.381 -1.685 12.124 1.00 87.69 82 GLN A CA 1
ATOM 626 C C . GLN A 1 82 ? 7.104 -0.904 11.809 1.00 87.69 82 GLN A C 1
ATOM 628 O O . GLN A 1 82 ? 6.080 -1.134 12.442 1.00 87.69 82 GLN A O 1
ATOM 633 N N . PHE A 1 83 ? 7.128 -0.084 10.757 1.00 89.06 83 PHE A N 1
ATOM 634 C CA . PHE A 1 83 ? 5.985 0.690 10.286 1.00 89.06 83 PHE A CA 1
ATOM 635 C C . PHE A 1 83 ? 4.795 -0.194 9.917 1.00 89.06 83 PHE A C 1
ATOM 637 O O . PHE A 1 83 ? 3.687 0.004 10.411 1.00 89.06 83 PHE A O 1
ATOM 644 N N . THR A 1 84 ? 5.043 -1.203 9.081 1.00 91.75 84 THR A N 1
ATOM 645 C CA . THR A 1 84 ? 4.035 -2.175 8.645 1.00 91.75 84 THR A CA 1
ATOM 646 C C . THR A 1 84 ? 3.447 -2.919 9.838 1.00 91.75 84 THR A C 1
ATOM 648 O O . THR A 1 84 ? 2.230 -3.037 9.971 1.00 91.75 84 THR A O 1
ATOM 651 N N . SER A 1 85 ? 4.313 -3.388 10.740 1.00 89.62 85 SER A N 1
ATOM 652 C CA . SER A 1 85 ? 3.891 -4.123 11.931 1.00 89.62 85 SER A CA 1
ATOM 653 C C . SER A 1 85 ? 3.044 -3.254 12.857 1.00 89.62 85 SER A C 1
ATOM 655 O O . SER A 1 85 ? 2.001 -3.703 13.319 1.00 89.62 85 SER A O 1
ATOM 657 N N . THR A 1 86 ? 3.446 -2.003 13.085 1.00 88.19 86 THR A N 1
AT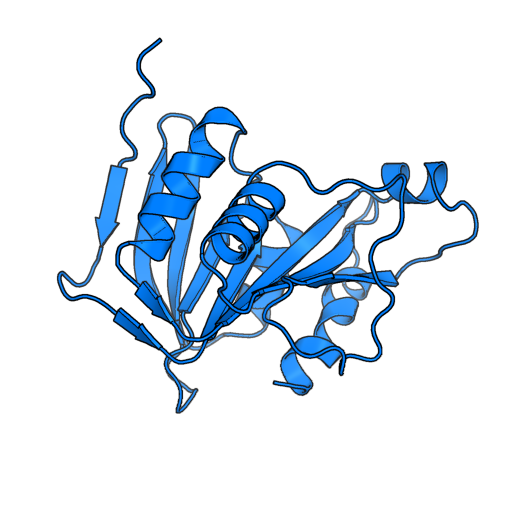OM 658 C CA . THR A 1 86 ? 2.701 -1.037 13.896 1.00 88.19 86 THR A CA 1
ATOM 659 C C . THR A 1 86 ? 1.343 -0.707 13.285 1.00 88.19 86 THR A C 1
ATOM 661 O O . THR A 1 86 ? 0.342 -0.717 14.002 1.00 88.19 86 THR A O 1
ATOM 664 N N . LEU A 1 87 ? 1.294 -0.439 11.977 1.00 87.62 87 LEU A N 1
ATOM 665 C CA . LEU A 1 87 ? 0.058 -0.094 11.279 1.00 87.62 87 LEU A CA 1
ATOM 666 C C . LEU A 1 87 ? -0.974 -1.223 11.388 1.00 87.62 87 LEU A C 1
ATOM 668 O O . LEU A 1 87 ? -2.124 -0.980 11.743 1.00 87.62 87 LEU A O 1
ATOM 672 N N . PHE A 1 88 ? -0.556 -2.465 11.143 1.00 90.56 88 PHE A N 1
ATOM 673 C CA . PHE A 1 88 ? -1.453 -3.620 11.178 1.00 90.56 88 PHE A CA 1
ATOM 674 C C . PHE A 1 88 ? -1.731 -4.161 12.584 1.00 90.56 88 PHE A C 1
ATOM 676 O O . PHE A 1 88 ? -2.658 -4.944 12.754 1.00 90.56 88 PHE A O 1
ATOM 683 N N . HIS A 1 89 ? -0.985 -3.744 13.610 1.00 87.75 89 HIS A N 1
ATOM 684 C CA . HIS A 1 89 ? -1.207 -4.230 14.973 1.00 87.75 89 HIS A CA 1
ATOM 685 C C . HIS A 1 89 ? -2.542 -3.760 15.571 1.00 87.75 89 HIS A C 1
ATOM 687 O O . HIS A 1 89 ? -3.213 -4.531 16.254 1.00 87.75 89 HIS A O 1
ATOM 693 N N . LYS A 1 90 ? -2.936 -2.505 15.315 1.00 83.62 90 LYS A N 1
ATOM 694 C CA . LYS A 1 90 ? -4.173 -1.911 15.857 1.00 83.62 90 LYS A CA 1
ATOM 695 C C . LYS A 1 90 ? -5.398 -2.085 14.958 1.00 83.62 90 LYS A C 1
ATOM 697 O O . LYS A 1 90 ? -6.502 -1.749 15.385 1.00 83.62 90 LYS A O 1
ATOM 702 N N . ILE A 1 91 ? -5.219 -2.570 13.730 1.00 86.19 91 ILE A N 1
ATOM 703 C CA . ILE A 1 91 ? -6.283 -2.632 12.729 1.00 86.19 91 ILE A CA 1
ATOM 704 C C . ILE A 1 91 ? -6.561 -4.088 12.366 1.00 86.19 91 ILE A C 1
ATOM 706 O O . ILE A 1 91 ? -5.713 -4.776 11.806 1.00 86.19 91 ILE A O 1
ATOM 710 N N . GLN A 1 92 ? -7.780 -4.538 12.634 1.00 87.94 92 GLN A N 1
ATOM 711 C CA . GLN A 1 92 ? -8.318 -5.788 12.118 1.00 87.94 92 GLN A CA 1
ATOM 712 C C . GLN A 1 92 ? -9.018 -5.516 10.789 1.00 87.94 92 GLN A C 1
ATOM 714 O O . GLN A 1 92 ? -9.960 -4.730 10.731 1.00 87.94 92 GLN A O 1
ATOM 719 N N . PHE A 1 93 ? -8.567 -6.169 9.723 1.00 89.94 93 PHE A N 1
ATOM 720 C CA . PHE A 1 93 ? -9.091 -5.966 8.375 1.00 89.94 93 PHE A CA 1
ATOM 721 C C . PHE A 1 93 ? -9.227 -7.285 7.620 1.00 89.94 93 PHE A C 1
ATOM 723 O O . PHE A 1 93 ? -8.532 -8.255 7.925 1.00 89.94 93 PHE A O 1
ATOM 730 N N . LYS A 1 94 ? -10.115 -7.326 6.618 1.00 88.12 94 LYS A N 1
ATOM 731 C CA . LYS A 1 94 ? -10.239 -8.488 5.721 1.00 88.12 94 LYS A CA 1
ATOM 732 C C . LYS A 1 94 ? -9.259 -8.407 4.557 1.00 88.12 94 LYS A C 1
ATOM 734 O O . LYS A 1 94 ? -8.682 -9.426 4.190 1.00 88.12 94 LYS A O 1
ATOM 739 N N . ARG A 1 95 ? -9.063 -7.209 3.995 1.00 90.19 95 ARG A N 1
ATOM 740 C CA . ARG A 1 95 ? -8.140 -6.988 2.874 1.00 90.19 95 ARG A CA 1
ATOM 741 C C . ARG A 1 95 ? -7.484 -5.611 2.867 1.00 90.19 95 ARG A C 1
ATOM 743 O O . ARG A 1 95 ? -7.976 -4.677 3.499 1.00 90.19 95 ARG A O 1
ATOM 750 N N . VAL A 1 96 ? -6.388 -5.495 2.119 1.00 92.25 96 VAL A N 1
ATOM 751 C CA . VAL A 1 96 ? -5.616 -4.255 1.952 1.00 92.25 96 VAL A CA 1
ATOM 752 C C . VAL A 1 96 ? -5.488 -3.890 0.476 1.00 92.25 96 VAL A C 1
ATOM 754 O O . VAL A 1 96 ? -5.117 -4.727 -0.345 1.00 92.25 96 VAL A O 1
ATOM 757 N N . LEU A 1 97 ? -5.743 -2.631 0.133 1.00 92.31 97 LEU A N 1
ATOM 758 C CA . LEU A 1 97 ? -5.456 -2.068 -1.185 1.00 92.31 97 LEU A CA 1
ATOM 759 C C . LEU A 1 97 ? -4.318 -1.060 -1.043 1.00 92.31 97 LEU A C 1
ATOM 761 O O . LEU A 1 97 ? -4.431 -0.089 -0.302 1.00 92.31 97 LEU A O 1
ATOM 765 N N . ILE A 1 98 ? -3.213 -1.286 -1.737 1.00 93.44 98 ILE A N 1
ATOM 766 C CA . ILE A 1 98 ? -2.013 -0.458 -1.662 1.00 93.44 98 ILE A CA 1
ATOM 767 C C . ILE A 1 98 ? -1.867 0.268 -2.995 1.00 93.44 98 ILE A C 1
ATOM 769 O O . ILE A 1 98 ? -1.847 -0.363 -4.047 1.00 93.44 98 ILE A O 1
ATOM 773 N N . PHE A 1 99 ? -1.752 1.587 -2.953 1.00 91.50 99 PHE A N 1
ATOM 774 C CA . PHE A 1 99 ? -1.570 2.461 -4.104 1.00 91.50 99 PHE A CA 1
ATOM 775 C C . PHE A 1 99 ? -0.181 3.081 -4.019 1.00 91.50 99 PHE A C 1
ATOM 777 O O . PHE A 1 99 ? 0.143 3.755 -3.044 1.00 91.50 99 PHE A O 1
ATOM 784 N N . SER A 1 100 ? 0.649 2.840 -5.026 1.00 90.69 100 SER A N 1
ATOM 785 C CA . SER A 1 100 ? 2.048 3.275 -5.056 1.00 90.69 100 SER A CA 1
ATOM 786 C C . SER A 1 100 ? 2.450 3.650 -6.478 1.00 90.69 100 SER A C 1
ATOM 788 O O . SER A 1 100 ? 1.782 3.281 -7.443 1.00 90.69 100 SER A O 1
ATOM 790 N N . SER A 1 101 ? 3.563 4.356 -6.635 1.00 87.38 101 SER A N 1
ATOM 791 C CA . SER A 1 101 ? 4.133 4.655 -7.948 1.00 87.38 101 SER A CA 1
ATOM 792 C C . SER A 1 101 ? 5.446 3.925 -8.214 1.00 87.38 101 SER A C 1
ATOM 794 O O . SER A 1 101 ? 6.110 3.435 -7.299 1.00 87.38 101 SER A O 1
ATOM 796 N N . PHE A 1 102 ? 5.820 3.875 -9.494 1.00 83.25 102 PHE A N 1
ATOM 797 C CA . PHE A 1 102 ? 7.187 3.634 -9.940 1.00 83.25 102 PHE A CA 1
ATOM 798 C C . PHE A 1 102 ? 7.679 4.788 -10.802 1.00 83.25 102 PHE A C 1
ATOM 800 O O . PHE A 1 102 ? 6.937 5.242 -11.672 1.00 83.25 102 PHE A O 1
ATOM 807 N N . PRO A 1 103 ? 8.944 5.206 -10.654 1.00 80.19 103 PRO A N 1
ATOM 808 C CA . PRO A 1 103 ? 9.474 6.269 -11.482 1.00 80.19 103 PRO A CA 1
ATOM 809 C C . PRO A 1 103 ? 9.605 5.806 -12.938 1.00 80.19 103 PRO A C 1
ATOM 811 O O . PRO A 1 103 ? 10.134 4.725 -13.223 1.00 80.19 103 PRO A O 1
ATOM 814 N N . GLU A 1 104 ? 9.161 6.653 -13.862 1.00 77.62 104 GLU A N 1
ATOM 815 C CA . GLU A 1 104 ? 9.091 6.384 -15.300 1.00 77.62 104 GLU A CA 1
ATOM 816 C C . GLU A 1 104 ? 10.404 5.850 -15.884 1.00 77.62 104 GLU A C 1
ATOM 818 O O . GLU A 1 104 ? 10.389 4.900 -16.666 1.00 77.62 104 GLU A O 1
ATOM 823 N N . PHE A 1 105 ? 11.555 6.373 -15.452 1.00 76.94 105 PHE A N 1
ATOM 824 C CA . PHE A 1 105 ? 12.857 5.926 -15.957 1.00 76.94 105 PHE A CA 1
ATOM 825 C C . PHE A 1 105 ? 13.127 4.432 -15.693 1.00 76.94 105 PHE A C 1
ATOM 827 O O . PHE A 1 105 ? 13.783 3.777 -16.507 1.00 76.94 105 PHE A O 1
ATOM 834 N N . LYS A 1 106 ? 12.633 3.866 -14.574 1.00 77.06 106 LYS A N 1
ATOM 835 C CA . LYS A 1 106 ? 12.768 2.425 -14.286 1.00 77.06 106 LYS A CA 1
ATOM 836 C C . LYS A 1 106 ? 11.944 1.614 -15.289 1.00 77.06 106 LYS A C 1
ATOM 838 O O . LYS A 1 106 ? 12.394 0.557 -15.728 1.00 77.06 106 LYS A O 1
ATOM 843 N N . ILE A 1 107 ? 10.778 2.127 -15.686 1.00 75.75 107 ILE A N 1
ATOM 844 C CA . ILE A 1 107 ? 9.886 1.464 -16.639 1.00 75.75 107 ILE A CA 1
ATOM 845 C C . ILE A 1 107 ? 10.384 1.618 -18.066 1.00 75.75 107 ILE A C 1
ATOM 847 O O . ILE A 1 107 ? 10.494 0.604 -18.735 1.00 75.75 107 ILE A O 1
ATOM 851 N N . GLN A 1 108 ? 10.778 2.807 -18.519 1.00 76.81 108 GLN A N 1
ATOM 852 C CA . GLN A 1 108 ? 11.332 2.988 -19.867 1.00 76.81 108 GLN A CA 1
ATOM 853 C C . GLN A 1 108 ? 12.568 2.106 -20.104 1.00 76.81 108 GLN A C 1
ATOM 855 O O . GLN A 1 108 ? 12.760 1.578 -21.198 1.00 76.81 108 GLN A O 1
ATOM 860 N N . LYS A 1 109 ? 13.389 1.890 -19.066 1.00 78.44 109 LYS A N 1
ATOM 861 C CA . LYS A 1 109 ? 14.541 0.981 -19.129 1.00 78.44 109 LYS A CA 1
ATOM 862 C C . LYS A 1 109 ? 14.136 -0.492 -19.263 1.00 78.44 109 LYS A C 1
ATOM 864 O O . LYS A 1 109 ? 14.829 -1.244 -19.942 1.00 78.44 109 LYS A O 1
ATOM 869 N N . ALA A 1 110 ? 13.069 -0.911 -18.586 1.00 74.94 110 ALA A N 1
ATOM 870 C CA . ALA A 1 110 ? 12.593 -2.295 -18.592 1.00 74.94 110 ALA A CA 1
ATOM 871 C C . ALA A 1 110 ? 11.688 -2.609 -19.799 1.00 74.94 110 ALA A C 1
ATOM 873 O O . ALA A 1 110 ? 11.762 -3.694 -20.368 1.00 74.94 110 ALA A O 1
ATOM 874 N N . TYR A 1 111 ? 10.860 -1.644 -20.193 1.00 77.38 111 TYR A N 1
ATOM 875 C CA . TYR A 1 111 ? 9.791 -1.743 -21.181 1.00 77.38 111 TYR A CA 1
ATOM 876 C C . TYR A 1 111 ? 9.703 -0.445 -22.010 1.00 77.38 111 TYR A C 1
ATOM 878 O O . TYR A 1 111 ? 8.850 0.406 -21.749 1.00 77.38 111 TYR A O 1
ATOM 886 N N . PRO A 1 112 ? 10.546 -0.283 -23.045 1.00 74.00 112 PRO A N 1
ATOM 887 C CA . PRO A 1 112 ? 10.647 0.964 -23.813 1.00 74.00 112 PRO A CA 1
ATOM 888 C C . PRO A 1 112 ? 9.367 1.366 -24.560 1.00 74.00 112 PRO A C 1
ATOM 890 O O . PRO A 1 112 ? 9.217 2.516 -24.957 1.00 74.00 112 PRO A O 1
ATOM 893 N N . THR A 1 113 ? 8.458 0.416 -24.792 1.00 75.62 113 THR A N 1
ATOM 894 C CA . THR A 1 113 ? 7.213 0.621 -25.545 1.00 75.62 113 THR A CA 1
ATOM 895 C C . THR A 1 113 ? 6.008 0.933 -24.659 1.00 75.62 113 THR A C 1
ATOM 897 O O . THR A 1 113 ? 4.913 1.130 -25.180 1.00 75.62 113 THR A O 1
ATOM 900 N N . VAL A 1 114 ? 6.164 0.923 -23.331 1.00 72.31 114 VAL A N 1
ATOM 901 C CA . VAL A 1 114 ? 5.070 1.219 -22.400 1.00 72.31 114 VAL A CA 1
ATOM 902 C C . VAL A 1 114 ? 4.965 2.729 -22.225 1.00 72.31 114 VAL A C 1
ATOM 904 O O . VAL A 1 114 ? 5.877 3.359 -21.697 1.00 72.31 114 VAL A O 1
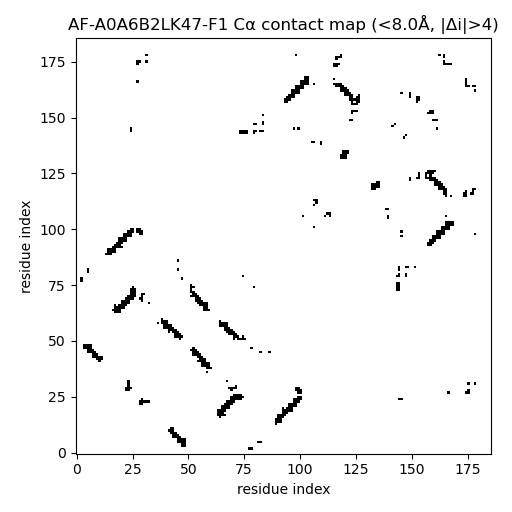ATOM 907 N N . SER A 1 115 ? 3.840 3.300 -22.651 1.00 68.50 115 SER A N 1
ATOM 908 C CA . SER A 1 115 ? 3.487 4.696 -22.395 1.00 68.50 115 SER A CA 1
ATOM 909 C C . SER A 1 115 ? 2.601 4.824 -21.157 1.00 68.50 115 SER A C 1
ATOM 911 O O . SER A 1 115 ? 1.826 3.924 -20.828 1.00 68.50 115 SER A O 1
ATOM 913 N N . SER A 1 116 ? 2.688 5.967 -20.489 1.00 66.00 116 SER A N 1
ATOM 914 C CA . SER A 1 116 ? 1.756 6.370 -19.435 1.00 66.00 116 SER A CA 1
ATOM 915 C C . SER A 1 116 ? 0.408 6.845 -20.029 1.00 66.00 116 SER A C 1
ATOM 917 O O . SER A 1 116 ? 0.392 7.309 -21.174 1.00 66.00 116 SER A O 1
ATOM 919 N N . PRO A 1 117 ? -0.730 6.723 -19.309 1.00 66.12 117 PRO A N 1
ATOM 920 C CA . PRO A 1 117 ? -0.890 6.085 -18.002 1.00 66.12 117 PRO A CA 1
ATOM 921 C C . PRO A 1 117 ? -0.870 4.561 -18.121 1.00 66.12 117 PRO A C 1
ATOM 923 O O . PRO A 1 117 ? -1.519 3.966 -18.979 1.00 66.12 117 PRO A O 1
ATOM 926 N N . CYS A 1 118 ? -0.129 3.909 -17.230 1.00 77.44 118 CYS A N 1
ATOM 927 C CA . CYS A 1 118 ? -0.005 2.461 -17.225 1.00 77.44 118 CYS A CA 1
ATOM 928 C C . CYS A 1 118 ? -0.087 1.939 -15.792 1.00 77.44 118 CYS A C 1
ATOM 930 O O . CYS A 1 118 ? 0.721 2.291 -14.935 1.00 77.44 118 CYS A O 1
ATOM 932 N N . LEU A 1 119 ? -1.068 1.071 -15.556 1.00 86.19 119 LEU A N 1
ATOM 933 C CA . LEU A 1 119 ? -1.304 0.443 -14.266 1.00 86.19 119 LEU A CA 1
ATOM 934 C C . LEU A 1 119 ? -0.759 -0.989 -14.262 1.00 86.19 119 LEU A C 1
ATOM 936 O O . LEU A 1 119 ? -0.911 -1.739 -15.236 1.00 86.19 119 LEU A O 1
ATOM 940 N N . ARG A 1 120 ? -0.122 -1.376 -13.159 1.00 89.19 120 ARG A N 1
ATOM 941 C CA . ARG A 1 120 ? 0.318 -2.747 -12.885 1.00 89.19 120 ARG A CA 1
ATOM 942 C C . ARG A 1 120 ? -0.195 -3.220 -11.537 1.00 89.19 120 ARG A C 1
ATOM 944 O O . ARG A 1 120 ? -0.437 -2.416 -10.640 1.00 89.19 120 ARG A O 1
ATOM 951 N N . LEU A 1 121 ? -0.343 -4.533 -11.414 1.00 91.69 121 LEU A N 1
ATOM 952 C CA . LEU A 1 121 ? -0.876 -5.182 -10.228 1.00 91.69 121 LEU A CA 1
ATOM 953 C C . LEU A 1 121 ? 0.111 -6.197 -9.653 1.00 91.69 121 LEU A C 1
ATOM 955 O O . LEU A 1 121 ? 0.625 -7.061 -10.359 1.00 91.69 121 LEU A O 1
ATOM 959 N N . LEU A 1 122 ? 0.300 -6.164 -8.344 1.00 93.19 122 LEU A N 1
ATOM 960 C CA . LEU A 1 122 ? 0.721 -7.329 -7.577 1.00 93.19 122 LEU A CA 1
ATOM 961 C C . LEU A 1 122 ? -0.380 -7.699 -6.596 1.00 93.19 122 LEU A C 1
ATOM 963 O O . LEU A 1 122 ? -1.160 -6.854 -6.170 1.00 93.19 122 LEU A O 1
ATOM 967 N N . ARG A 1 123 ? -0.460 -8.975 -6.244 1.00 94.12 123 ARG A N 1
ATOM 968 C CA . ARG A 1 123 ? -1.433 -9.457 -5.270 1.00 94.12 123 ARG A CA 1
ATOM 969 C C . ARG A 1 123 ? -0.855 -10.599 -4.464 1.00 94.12 123 ARG A C 1
ATOM 971 O O . ARG A 1 123 ? 0.019 -11.314 -4.958 1.00 94.12 123 ARG A O 1
ATOM 978 N N . THR A 1 124 ? -1.370 -10.776 -3.258 1.00 94.50 124 THR A N 1
ATOM 979 C CA . THR A 1 124 ? -1.077 -11.964 -2.461 1.00 94.50 124 THR A CA 1
ATOM 980 C C . THR A 1 124 ? -1.791 -13.185 -3.028 1.00 94.50 124 THR A C 1
ATOM 982 O O . THR A 1 124 ? -2.753 -13.078 -3.800 1.00 94.50 124 THR A O 1
ATOM 985 N N . ARG A 1 125 ? -1.340 -14.376 -2.634 1.00 93.31 125 ARG A N 1
ATOM 986 C CA . ARG A 1 125 ? -1.977 -15.643 -3.039 1.00 93.31 125 ARG A CA 1
ATOM 987 C C . ARG A 1 125 ? -3.408 -15.792 -2.530 1.00 93.31 125 ARG A C 1
ATOM 989 O O . ARG A 1 125 ? -4.188 -16.505 -3.153 1.00 93.31 125 ARG A O 1
ATOM 996 N N . ALA A 1 126 ? -3.740 -15.124 -1.427 1.00 92.06 126 ALA A N 1
ATOM 997 C CA . ALA A 1 126 ? -5.077 -15.133 -0.845 1.00 92.06 126 ALA A CA 1
ATOM 998 C C . ALA A 1 126 ? -6.115 -14.423 -1.734 1.00 92.06 126 ALA A C 1
ATOM 1000 O O . ALA A 1 126 ? -7.299 -14.738 -1.666 1.00 92.06 126 ALA A O 1
ATOM 1001 N N . CYS A 1 127 ? -5.688 -13.487 -2.589 1.00 88.75 127 CYS A N 1
ATOM 1002 C CA . CYS A 1 127 ? -6.595 -12.724 -3.437 1.00 88.75 127 CYS A CA 1
ATOM 1003 C C . CYS A 1 127 ? -7.115 -13.532 -4.637 1.00 88.75 127 CYS A C 1
ATOM 1005 O O . CYS A 1 127 ? -6.333 -14.235 -5.284 1.00 88.75 127 CYS A O 1
ATOM 1007 N N . PRO A 1 128 ? -8.384 -13.359 -5.048 1.00 83.19 128 PRO A N 1
ATOM 1008 C CA . PRO A 1 128 ? -8.889 -13.910 -6.304 1.00 83.19 128 PRO A CA 1
ATOM 1009 C C . PRO A 1 128 ? -8.199 -13.290 -7.534 1.00 83.19 128 PRO A C 1
ATOM 1011 O O . PRO A 1 128 ? -7.691 -12.170 -7.510 1.00 83.19 128 PRO A O 1
ATOM 1014 N N . SER A 1 129 ? -8.159 -14.028 -8.645 1.00 72.31 129 SER A N 1
ATOM 1015 C CA . SER A 1 129 ? -7.490 -13.614 -9.890 1.00 72.31 129 SER A CA 1
ATOM 1016 C C . SER A 1 129 ? -8.380 -12.790 -10.830 1.00 72.31 129 SER A C 1
ATOM 1018 O O . SER A 1 129 ? -8.226 -12.872 -12.044 1.00 72.31 129 SER A O 1
ATOM 1020 N N . THR A 1 130 ? -9.357 -12.059 -10.299 1.00 69.81 130 THR A N 1
ATOM 1021 C CA . THR A 1 130 ? -10.490 -11.527 -11.078 1.00 69.81 130 THR A CA 1
ATOM 1022 C C . THR A 1 130 ? -10.265 -10.142 -11.683 1.00 69.81 130 THR A C 1
ATOM 1024 O O . THR A 1 130 ? -11.098 -9.690 -12.462 1.00 69.81 130 THR A O 1
ATOM 1027 N N . LEU A 1 131 ? -9.168 -9.455 -11.354 1.00 79.62 131 LEU A N 1
ATOM 1028 C CA . LEU A 1 131 ? -8.908 -8.105 -11.858 1.00 79.62 131 LEU A CA 1
ATOM 1029 C C . LEU A 1 131 ? -8.290 -8.148 -13.261 1.00 79.62 131 LEU A C 1
ATOM 1031 O O . LEU A 1 131 ? -7.263 -8.789 -13.473 1.00 79.62 131 LEU A O 1
ATOM 1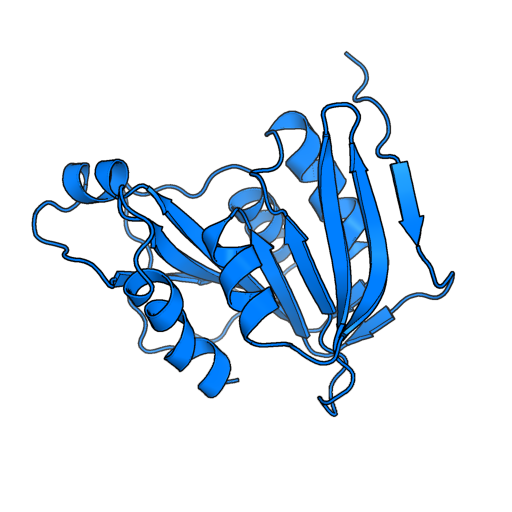035 N N . SER A 1 132 ? -8.869 -7.403 -14.205 1.00 82.56 132 SER A N 1
ATOM 1036 C CA . SER A 1 132 ? -8.387 -7.262 -15.589 1.00 82.56 132 SER A CA 1
ATOM 1037 C C . SER A 1 132 ? -7.189 -6.306 -15.721 1.00 82.56 132 SER A C 1
ATOM 1039 O O . SER A 1 132 ? -7.060 -5.601 -16.721 1.00 82.56 132 SER A O 1
ATOM 1041 N N . ILE A 1 133 ? -6.335 -6.235 -14.696 1.00 86.12 133 ILE A N 1
ATOM 1042 C CA . ILE A 1 133 ? -5.161 -5.356 -14.646 1.00 86.12 133 ILE A CA 1
ATOM 1043 C C . ILE A 1 133 ? -3.912 -6.220 -14.860 1.00 86.12 133 ILE A C 1
ATOM 1045 O O . ILE A 1 133 ? -3.756 -7.225 -14.159 1.00 86.12 133 ILE A O 1
ATOM 1049 N N . PRO A 1 134 ? -3.008 -5.853 -15.789 1.00 87.62 134 PRO A N 1
ATOM 1050 C CA . PRO A 1 134 ? -1.786 -6.613 -16.025 1.00 87.62 134 PRO A CA 1
ATOM 1051 C C . PRO A 1 134 ? -0.935 -6.740 -14.757 1.00 87.62 134 PRO A C 1
ATOM 1053 O O . PRO A 1 134 ? -0.724 -5.758 -14.037 1.00 87.62 134 PRO A O 1
ATOM 1056 N N . LEU A 1 135 ? -0.423 -7.945 -14.496 1.00 89.12 135 LEU A N 1
ATOM 1057 C CA . LEU A 1 135 ? 0.470 -8.179 -13.364 1.00 89.12 135 LEU A CA 1
ATOM 1058 C C . LEU A 1 135 ? 1.814 -7.469 -13.572 1.00 89.12 135 LEU A C 1
ATOM 1060 O O . LEU A 1 135 ? 2.242 -7.238 -14.702 1.00 89.12 135 LEU A O 1
ATOM 1064 N N . LEU A 1 136 ? 2.484 -7.110 -12.478 1.00 87.50 136 LEU A N 1
ATOM 1065 C CA . LEU A 1 136 ? 3.856 -6.621 -12.538 1.00 87.50 136 LEU A CA 1
ATOM 1066 C C . LEU A 1 136 ? 4.788 -7.771 -12.933 1.00 87.50 136 LEU A C 1
ATOM 1068 O O . LEU A 1 136 ? 4.844 -8.797 -12.255 1.00 87.50 136 LEU A O 1
ATOM 1072 N N . GLU A 1 137 ? 5.532 -7.574 -14.015 1.00 84.19 137 GLU A N 1
ATOM 1073 C CA . GLU A 1 137 ? 6.439 -8.573 -14.573 1.00 84.19 137 GLU A CA 1
ATOM 1074 C C . GLU A 1 137 ? 7.915 -8.188 -14.344 1.00 84.19 137 GLU A C 1
ATOM 1076 O O . GLU A 1 137 ? 8.255 -6.992 -14.342 1.00 84.19 137 GLU A O 1
ATOM 1081 N N . PRO A 1 138 ? 8.820 -9.175 -14.186 1.00 83.06 138 PRO A N 1
ATOM 1082 C CA . PRO A 1 138 ? 10.261 -8.935 -14.120 1.00 83.06 138 PRO A CA 1
ATOM 1083 C C . PRO A 1 138 ? 10.764 -8.167 -15.354 1.00 83.06 138 PRO A C 1
ATOM 1085 O O . PRO A 1 138 ? 10.361 -8.502 -16.463 1.00 83.06 138 PRO A O 1
ATOM 1088 N N . PRO A 1 139 ? 11.678 -7.189 -15.205 1.00 81.81 139 PRO A N 1
ATOM 1089 C CA . PRO A 1 139 ? 12.580 -6.992 -14.067 1.00 81.81 139 PRO A CA 1
ATOM 1090 C C . PRO A 1 139 ? 12.111 -5.950 -13.038 1.00 81.81 139 PRO A C 1
ATOM 1092 O O . PRO A 1 139 ? 12.910 -5.534 -12.200 1.00 81.81 139 PRO A O 1
ATOM 1095 N N . LEU A 1 140 ? 10.863 -5.476 -13.102 1.00 83.81 140 LEU A N 1
ATOM 1096 C CA . LEU A 1 140 ? 10.383 -4.482 -12.141 1.00 83.81 140 LEU A CA 1
ATOM 1097 C C . LEU A 1 140 ? 10.218 -5.118 -10.757 1.00 83.81 140 LEU A C 1
ATOM 1099 O O . LEU A 1 140 ? 9.583 -6.161 -10.610 1.00 83.81 140 LEU A O 1
ATOM 1103 N N . LEU A 1 141 ? 10.788 -4.467 -9.745 1.00 86.06 141 LEU A N 1
ATOM 1104 C CA . LEU A 1 141 ? 10.744 -4.899 -8.353 1.00 86.06 141 LEU A CA 1
ATOM 1105 C C . LEU A 1 141 ? 10.105 -3.814 -7.503 1.00 86.06 141 LEU A C 1
ATOM 1107 O O . LEU A 1 141 ? 10.409 -2.633 -7.668 1.00 86.06 141 LEU A O 1
ATOM 1111 N N . ILE A 1 142 ? 9.245 -4.229 -6.578 1.00 89.75 142 ILE A N 1
ATOM 1112 C CA . ILE A 1 142 ? 8.743 -3.355 -5.521 1.00 89.75 142 ILE A CA 1
ATOM 1113 C C . ILE A 1 142 ? 9.780 -3.243 -4.411 1.00 89.75 142 ILE A C 1
ATOM 1115 O O . ILE A 1 142 ? 10.471 -4.206 -4.085 1.00 89.75 142 ILE A O 1
ATOM 1119 N N . GLU A 1 143 ? 9.872 -2.060 -3.821 1.00 88.75 143 GLU A N 1
ATOM 1120 C CA . GLU A 1 143 ? 10.855 -1.729 -2.793 1.00 88.75 143 GLU A CA 1
ATOM 1121 C C . GLU A 1 143 ? 10.144 -1.089 -1.586 1.00 88.75 143 GLU A C 1
ATOM 1123 O O . GLU A 1 143 ? 8.969 -0.713 -1.651 1.00 88.75 143 GLU A O 1
ATOM 1128 N N . ASN A 1 144 ? 10.872 -0.964 -0.476 1.00 90.62 144 ASN A N 1
ATOM 1129 C CA . ASN A 1 144 ? 10.481 -0.194 0.706 1.00 90.62 144 ASN A CA 1
ATOM 1130 C C . ASN A 1 144 ? 9.108 -0.584 1.293 1.00 90.62 144 ASN A C 1
ATOM 1132 O O . ASN A 1 144 ? 8.816 -1.767 1.484 1.00 90.62 144 ASN A O 1
ATOM 1136 N N . LEU A 1 145 ? 8.284 0.410 1.646 1.00 91.56 145 LEU A N 1
ATOM 1137 C CA . LEU A 1 145 ? 7.032 0.206 2.371 1.00 91.56 145 LEU A CA 1
ATOM 1138 C C . LEU A 1 145 ? 6.043 -0.661 1.584 1.00 91.56 145 LEU A C 1
ATOM 1140 O O . LEU A 1 145 ? 5.485 -1.590 2.157 1.00 91.56 145 LEU A O 1
ATOM 1144 N N . SER A 1 146 ? 5.879 -0.428 0.278 1.00 92.56 146 SER A N 1
ATOM 1145 C CA . SER A 1 146 ? 4.988 -1.231 -0.573 1.00 92.56 146 SER A CA 1
ATOM 1146 C C . SER A 1 146 ? 5.376 -2.713 -0.563 1.00 92.56 146 SER A C 1
ATOM 1148 O O . SER A 1 146 ? 4.511 -3.581 -0.439 1.00 92.56 146 SER A O 1
ATOM 1150 N N . ALA A 1 147 ? 6.681 -3.010 -0.618 1.00 93.62 147 ALA A N 1
ATOM 1151 C CA . ALA A 1 147 ? 7.192 -4.374 -0.497 1.00 93.62 147 ALA A CA 1
ATOM 1152 C C . ALA A 1 147 ? 6.964 -4.962 0.900 1.00 93.62 147 ALA A C 1
ATOM 1154 O O . ALA A 1 147 ? 6.547 -6.115 1.016 1.00 93.62 147 ALA A O 1
ATOM 1155 N N . SER A 1 148 ? 7.201 -4.176 1.953 1.00 94.69 148 SER A N 1
ATOM 1156 C CA . SER A 1 148 ? 7.014 -4.600 3.343 1.00 94.69 148 SER A CA 1
ATOM 1157 C C . SER A 1 148 ? 5.552 -4.944 3.648 1.00 94.69 148 SER A C 1
ATOM 1159 O O . SER A 1 148 ? 5.275 -6.029 4.158 1.00 94.69 148 SER A O 1
ATOM 1161 N N . LEU A 1 149 ? 4.616 -4.078 3.242 1.00 94.62 149 LEU A N 1
ATOM 1162 C CA . LEU A 1 149 ? 3.172 -4.276 3.383 1.00 94.62 149 LEU A CA 1
ATOM 1163 C C . LEU A 1 149 ? 2.714 -5.550 2.668 1.00 94.62 149 LEU A C 1
ATOM 1165 O O . LEU A 1 149 ? 2.108 -6.424 3.288 1.00 94.62 149 LEU A O 1
ATOM 1169 N N . LEU A 1 150 ? 3.052 -5.688 1.380 1.00 95.12 150 LEU A N 1
ATOM 1170 C CA . LEU A 1 150 ? 2.634 -6.842 0.586 1.00 95.12 150 LEU A CA 1
ATOM 1171 C C . LEU A 1 150 ? 3.237 -8.146 1.128 1.00 95.12 150 LEU A C 1
ATOM 1173 O O . LEU A 1 150 ? 2.536 -9.150 1.236 1.00 95.12 150 LEU A O 1
ATOM 1177 N N . THR A 1 151 ? 4.511 -8.123 1.530 1.00 95.56 151 THR A N 1
ATOM 1178 C CA . THR A 1 151 ? 5.192 -9.282 2.129 1.00 95.56 151 THR A CA 1
ATOM 1179 C C . THR A 1 151 ? 4.550 -9.680 3.453 1.00 95.56 151 THR A C 1
ATOM 1181 O O . THR A 1 151 ? 4.331 -10.863 3.701 1.00 95.56 151 THR A O 1
ATOM 1184 N N . HIS A 1 152 ? 4.210 -8.711 4.304 1.00 95.25 152 HIS A N 1
ATOM 1185 C CA . HIS A 1 152 ? 3.529 -8.982 5.565 1.00 95.25 152 HIS A CA 1
ATOM 1186 C C . HIS A 1 152 ? 2.174 -9.660 5.337 1.00 95.25 152 HIS A C 1
ATOM 1188 O O . HIS A 1 152 ? 1.853 -10.633 6.022 1.00 95.25 152 HIS A O 1
ATOM 1194 N N . CYS A 1 153 ? 1.395 -9.174 4.367 1.00 95.12 153 CYS A N 1
ATOM 1195 C CA . CYS A 1 153 ? 0.117 -9.776 4.004 1.00 95.12 153 CYS A CA 1
ATOM 1196 C C . CYS A 1 153 ? 0.293 -11.191 3.435 1.00 95.12 153 CYS A C 1
ATOM 1198 O O . CYS A 1 153 ? -0.413 -12.101 3.864 1.00 95.12 153 CYS A O 1
ATOM 1200 N N . GLU A 1 154 ? 1.266 -11.406 2.545 1.00 95.81 154 GLU A N 1
ATOM 1201 C CA . GLU A 1 154 ? 1.563 -12.724 1.968 1.00 95.81 154 GLU A CA 1
ATOM 1202 C C . GLU A 1 154 ? 1.934 -13.746 3.055 1.00 95.81 154 GLU A C 1
ATOM 1204 O O . GLU A 1 154 ? 1.358 -14.832 3.109 1.00 95.81 154 GLU A O 1
ATOM 1209 N N . LEU A 1 155 ? 2.834 -13.387 3.979 1.00 95.81 155 LEU A N 1
ATOM 1210 C CA . LEU A 1 155 ? 3.274 -14.272 5.066 1.00 95.81 155 LEU A CA 1
ATOM 1211 C C . LEU A 1 155 ? 2.148 -14.647 6.038 1.00 95.81 155 LEU A C 1
ATOM 1213 O O . LEU A 1 155 ? 2.215 -15.693 6.682 1.00 95.81 155 LEU A O 1
ATOM 1217 N N . ARG A 1 156 ? 1.124 -13.799 6.162 1.00 93.88 156 ARG A N 1
ATOM 1218 C CA . ARG A 1 156 ? -0.032 -14.015 7.044 1.00 93.88 156 ARG A CA 1
ATOM 1219 C C . ARG A 1 156 ? -1.274 -14.518 6.314 1.00 93.88 156 ARG A C 1
ATOM 1221 O O . ARG A 1 156 ? -2.318 -14.645 6.948 1.00 93.88 156 ARG A O 1
ATOM 1228 N N . ASN A 1 157 ? -1.168 -14.813 5.018 1.00 93.62 157 ASN A N 1
ATOM 1229 C CA . ASN A 1 157 ? -2.289 -15.227 4.176 1.00 93.62 157 ASN A CA 1
ATOM 1230 C C . ASN A 1 157 ? -3.466 -14.227 4.204 1.00 93.62 157 ASN A C 1
ATOM 1232 O O . ASN A 1 157 ? -4.630 -14.617 4.280 1.00 93.62 157 ASN A O 1
ATOM 1236 N N . LEU A 1 158 ? -3.148 -12.931 4.177 1.00 93.75 158 LEU A N 1
ATOM 1237 C CA . LEU A 1 158 ? -4.116 -11.839 4.093 1.00 93.75 158 LEU A CA 1
ATOM 1238 C C . LEU A 1 158 ? -4.302 -11.416 2.635 1.00 93.75 158 LEU A C 1
ATOM 1240 O O . LEU A 1 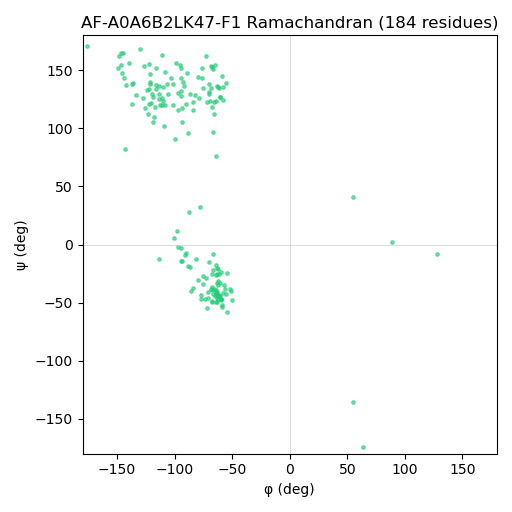158 ? -3.343 -11.383 1.857 1.00 93.75 158 LEU A O 1
ATOM 1244 N N . GLU A 1 159 ? -5.528 -11.054 2.268 1.00 94.56 159 GLU A N 1
ATOM 1245 C CA . GLU A 1 159 ? -5.815 -10.493 0.951 1.00 94.56 159 GLU A CA 1
ATOM 1246 C C . GLU A 1 159 ? -5.173 -9.107 0.826 1.00 94.56 159 GLU A C 1
ATOM 1248 O O . GLU A 1 159 ? -5.510 -8.186 1.572 1.00 94.56 159 GLU A O 1
ATOM 1253 N N . ALA A 1 160 ? -4.251 -8.940 -0.120 1.00 94.94 160 ALA A N 1
ATOM 1254 C CA . ALA A 1 160 ? -3.724 -7.630 -0.456 1.00 94.94 160 ALA A CA 1
ATOM 1255 C C . ALA A 1 160 ? -3.476 -7.469 -1.955 1.00 94.94 160 ALA A C 1
ATOM 1257 O O . ALA A 1 160 ? -2.904 -8.347 -2.606 1.00 94.94 160 ALA A O 1
ATOM 1258 N N . TYR A 1 161 ? -3.865 -6.306 -2.471 1.00 94.38 161 TYR A N 1
ATOM 1259 C CA . TYR A 1 161 ? -3.569 -5.848 -3.823 1.00 94.38 161 TYR A CA 1
ATOM 1260 C C . TYR A 1 161 ? -2.641 -4.641 -3.756 1.00 94.38 161 TYR A C 1
ATOM 1262 O O . TYR A 1 161 ? -2.852 -3.738 -2.954 1.00 94.38 161 TYR A O 1
ATOM 1270 N N . LEU A 1 162 ? -1.631 -4.610 -4.617 1.00 94.00 162 LEU A N 1
ATOM 1271 C CA . LEU A 1 162 ? -0.729 -3.485 -4.808 1.00 94.00 162 LEU A CA 1
ATOM 1272 C C . LEU A 1 162 ? -0.859 -2.982 -6.245 1.00 94.00 162 LEU A C 1
ATOM 1274 O O . LEU A 1 162 ? -0.438 -3.648 -7.191 1.00 94.00 162 LEU A O 1
ATOM 1278 N N . PHE A 1 163 ? -1.439 -1.797 -6.381 1.00 91.88 163 PHE A N 1
ATOM 1279 C CA . PHE A 1 163 ? -1.621 -1.071 -7.624 1.00 91.88 163 PHE A CA 1
ATOM 1280 C C . PHE A 1 163 ? -0.473 -0.090 -7.820 1.00 91.88 163 PHE A C 1
ATOM 1282 O O . PHE A 1 163 ? -0.157 0.718 -6.943 1.00 91.88 163 PHE A O 1
ATOM 1289 N N . LEU A 1 164 ? 0.150 -0.173 -8.988 1.00 89.38 164 LEU A N 1
ATOM 1290 C CA . LEU A 1 164 ? 1.363 0.555 -9.320 1.00 89.38 164 LEU A CA 1
ATOM 1291 C C . LEU A 1 164 ? 1.122 1.387 -10.570 1.00 89.38 164 LEU A C 1
ATOM 1293 O O . LEU A 1 164 ? 0.936 0.830 -11.653 1.00 89.38 164 LEU A O 1
ATOM 1297 N N . SER A 1 165 ? 1.114 2.706 -10.401 1.00 86.75 165 SER A N 1
ATOM 1298 C CA . SER A 1 165 ? 1.053 3.665 -11.508 1.00 86.75 165 SER A CA 1
ATOM 1299 C C . SER A 1 165 ? 2.459 4.138 -11.882 1.00 86.75 165 SER A C 1
ATOM 1301 O O . SER A 1 165 ? 3.377 4.123 -11.057 1.00 86.75 165 SER A O 1
ATOM 1303 N N . ILE A 1 166 ? 2.641 4.559 -13.130 1.00 80.81 166 ILE A N 1
ATOM 1304 C CA . ILE A 1 166 ? 3.886 5.195 -13.570 1.00 80.81 166 ILE A CA 1
ATOM 1305 C C . ILE A 1 166 ? 3.885 6.650 -13.106 1.00 80.81 166 ILE A C 1
ATOM 1307 O O . ILE A 1 166 ? 2.965 7.401 -13.412 1.00 80.81 166 ILE A O 1
ATOM 1311 N N . GLU A 1 167 ? 4.932 7.051 -12.396 1.00 75.31 167 GLU A N 1
ATOM 1312 C CA . GLU A 1 167 ? 5.196 8.442 -12.046 1.00 75.31 167 GLU A CA 1
ATOM 1313 C C . GLU A 1 167 ? 6.126 9.060 -13.086 1.00 75.31 167 GLU A C 1
ATOM 1315 O O . GLU A 1 167 ? 7.320 8.754 -13.150 1.00 75.31 167 GLU A O 1
ATOM 1320 N N . GLU A 1 168 ? 5.531 9.897 -13.931 1.00 69.12 168 GLU A N 1
ATOM 1321 C CA . GLU A 1 168 ? 6.222 10.713 -14.926 1.00 69.12 168 GLU A CA 1
ATOM 1322 C C . GLU A 1 168 ? 7.103 11.770 -14.244 1.00 69.12 168 GLU A C 1
ATOM 1324 O O . GLU A 1 168 ? 6.803 12.251 -13.149 1.00 69.12 168 GLU A O 1
ATOM 1329 N N . ALA A 1 169 ? 8.192 12.170 -14.909 1.00 60.56 169 ALA A N 1
ATOM 1330 C CA . ALA A 1 169 ? 9.119 13.179 -14.379 1.00 60.56 169 ALA A CA 1
ATOM 1331 C C . ALA A 1 169 ? 8.4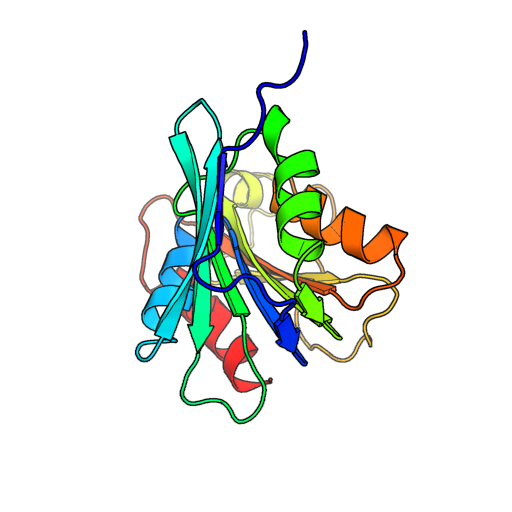50 14.544 -14.103 1.00 60.56 169 ALA A C 1
ATOM 1333 O O . ALA A 1 169 ? 8.935 15.321 -13.278 1.00 60.56 169 ALA A O 1
ATOM 1334 N N . GLN A 1 170 ? 7.337 14.834 -14.782 1.00 58.88 170 GLN A N 1
ATOM 1335 C CA . GLN A 1 170 ? 6.408 15.892 -14.408 1.00 58.88 170 GLN A CA 1
ATOM 1336 C C . GLN A 1 170 ? 5.135 15.231 -13.876 1.00 58.88 170 GLN A C 1
ATOM 1338 O O . GLN A 1 170 ? 4.504 14.486 -14.621 1.00 58.88 170 GLN A O 1
ATOM 1343 N N . PRO A 1 171 ? 4.735 15.473 -12.615 1.00 57.16 171 PRO A N 1
ATOM 1344 C CA . PRO A 1 171 ? 3.532 14.868 -12.064 1.00 57.16 171 PRO A CA 1
ATOM 1345 C C . PRO A 1 171 ? 2.303 15.429 -12.788 1.00 57.16 171 PRO A C 1
ATOM 1347 O O . PRO A 1 171 ? 1.808 16.513 -12.475 1.00 57.16 171 PRO A O 1
ATOM 1350 N N . HIS A 1 172 ? 1.820 14.700 -13.789 1.00 59.09 172 HIS A N 1
ATOM 1351 C CA . HIS A 1 172 ? 0.599 15.026 -14.504 1.00 59.09 172 HIS A CA 1
ATOM 1352 C C . HIS A 1 172 ? -0.614 14.380 -13.815 1.00 59.09 172 HIS A C 1
ATOM 1354 O O . HIS A 1 172 ? -0.544 13.278 -13.268 1.00 59.09 172 HIS A O 1
ATOM 1360 N N . LEU A 1 173 ? -1.768 15.057 -13.880 1.00 61.88 173 LEU A N 1
ATOM 1361 C CA . LEU A 1 173 ? -3.061 14.535 -13.404 1.00 61.88 173 LEU A CA 1
ATOM 1362 C C . LEU A 1 173 ? -3.412 13.167 -14.028 1.00 61.88 173 LEU A C 1
ATOM 1364 O O . LEU A 1 173 ? -4.140 12.381 -13.425 1.00 61.88 173 LEU A O 1
ATOM 1368 N N . SER A 1 174 ? -2.861 12.865 -15.208 1.00 62.34 174 SER A N 1
ATOM 1369 C CA . SER A 1 174 ? -3.002 11.585 -15.911 1.00 62.34 174 SER A CA 1
ATOM 1370 C C . SER A 1 174 ? -2.557 10.390 -15.063 1.00 62.34 174 SER A C 1
ATOM 1372 O O . SER A 1 174 ? -3.222 9.355 -15.070 1.00 62.34 174 SER A O 1
ATOM 1374 N N . ALA A 1 175 ? -1.489 10.525 -14.276 1.00 62.38 175 ALA A N 1
ATOM 1375 C CA . ALA A 1 175 ? -0.978 9.426 -13.463 1.00 62.38 175 ALA A CA 1
ATOM 1376 C C . ALA A 1 175 ? -1.881 9.113 -12.254 1.00 62.38 175 ALA A C 1
ATOM 1378 O O . ALA A 1 175 ? -1.964 7.955 -11.837 1.00 62.38 175 ALA A O 1
ATOM 1379 N N . LEU A 1 176 ? -2.604 10.121 -11.741 1.00 67.12 176 LEU A N 1
ATOM 1380 C CA . LEU A 1 176 ? -3.643 9.949 -10.719 1.00 67.12 176 LEU A CA 1
ATOM 1381 C C . LEU A 1 176 ? -4.880 9.253 -11.303 1.00 67.12 176 LEU A C 1
ATOM 1383 O O . LEU A 1 176 ? -5.408 8.339 -10.677 1.00 67.12 176 LEU A O 1
ATOM 1387 N N . SER A 1 177 ? -5.284 9.608 -12.531 1.00 67.94 177 SER A N 1
ATOM 1388 C CA . SER A 1 177 ? -6.446 8.979 -13.183 1.00 67.94 177 SER A CA 1
ATOM 1389 C C . SER A 1 177 ? -6.276 7.486 -13.480 1.00 67.94 177 SER A C 1
ATOM 1391 O O . SER A 1 177 ? -7.257 6.769 -13.666 1.00 67.94 177 SER A O 1
ATOM 1393 N N . ALA A 1 178 ? -5.040 6.973 -13.468 1.00 70.44 178 ALA A N 1
ATOM 1394 C CA . ALA A 1 178 ? -4.779 5.545 -13.640 1.00 70.44 178 ALA A CA 1
ATOM 1395 C C . ALA A 1 178 ? -5.419 4.689 -12.532 1.00 70.44 178 ALA A C 1
ATOM 1397 O O . ALA A 1 178 ? -5.703 3.511 -12.748 1.00 70.44 178 ALA A O 1
ATOM 1398 N N . PHE A 1 179 ? -5.645 5.270 -11.352 1.00 74.19 179 PHE A N 1
ATOM 1399 C CA . PHE A 1 179 ? -6.232 4.580 -10.209 1.00 74.19 179 PHE A CA 1
ATOM 1400 C C . PHE A 1 179 ? -7.754 4.726 -10.099 1.00 74.19 179 PHE A C 1
ATOM 1402 O O . PHE A 1 179 ? -8.375 3.943 -9.379 1.00 74.19 179 PHE A O 1
ATOM 1409 N N . ASP A 1 180 ? -8.370 5.657 -10.834 1.00 74.31 180 ASP A N 1
ATOM 1410 C CA . ASP A 1 180 ? -9.825 5.858 -10.852 1.00 74.31 180 ASP A CA 1
ATOM 1411 C C . ASP A 1 180 ? -10.629 4.563 -11.096 1.00 74.31 180 ASP A C 1
ATOM 1413 O O . ASP A 1 180 ? -11.543 4.283 -10.315 1.00 74.31 180 ASP A O 1
ATOM 1417 N N . PRO A 1 181 ? -10.305 3.713 -12.099 1.00 68.94 181 PRO A N 1
ATOM 1418 C CA . PRO A 1 181 ? -11.080 2.493 -12.335 1.00 68.94 181 PRO A CA 1
ATOM 1419 C C . PRO A 1 181 ? -10.950 1.473 -11.199 1.00 68.94 181 PRO A C 1
ATOM 1421 O O . PRO A 1 181 ? -11.818 0.617 -11.048 1.00 68.94 181 PRO A O 1
ATOM 1424 N N . VAL A 1 182 ? -9.879 1.547 -10.403 1.00 71.06 182 VAL A N 1
ATOM 1425 C CA . VAL A 1 182 ? -9.656 0.639 -9.278 1.00 71.06 182 VAL A CA 1
ATOM 1426 C C . VAL A 1 182 ? -10.636 0.970 -8.165 1.00 71.06 182 VAL A C 1
ATOM 1428 O O . VAL A 1 182 ? -11.397 0.096 -7.774 1.00 71.06 182 VAL A O 1
ATOM 1431 N N . LEU A 1 183 ? -10.672 2.224 -7.705 1.00 71.25 183 LEU A N 1
ATOM 1432 C CA . LEU A 1 183 ? -11.585 2.626 -6.631 1.00 71.25 183 LEU A CA 1
ATOM 1433 C C . LEU A 1 183 ? -13.057 2.484 -7.025 1.00 71.25 183 LEU A C 1
ATOM 1435 O O . LEU A 1 183 ? -13.858 2.142 -6.175 1.00 71.25 183 LEU A O 1
ATOM 1439 N N . ALA A 1 184 ? -13.415 2.692 -8.295 1.00 66.00 184 ALA A N 1
ATOM 1440 C CA . ALA A 1 184 ? -14.794 2.497 -8.752 1.00 66.00 184 ALA A CA 1
ATOM 1441 C C . ALA A 1 184 ? -15.239 1.019 -8.792 1.00 66.00 184 ALA A C 1
ATOM 1443 O O . ALA A 1 184 ? -16.427 0.742 -8.947 1.00 66.00 184 ALA A O 1
ATOM 1444 N N . SER A 1 185 ? -14.293 0.076 -8.721 1.00 60.12 185 SER A N 1
ATOM 1445 C CA . SER A 1 185 ? -14.551 -1.370 -8.798 1.00 60.12 185 SER A CA 1
ATOM 1446 C C . SER A 1 185 ? -14.642 -2.053 -7.428 1.00 60.12 185 SER A C 1
ATOM 1448 O O . SER A 1 185 ? -14.871 -3.266 -7.382 1.00 60.12 185 SER A O 1
ATOM 1450 N N . PHE A 1 186 ? -14.436 -1.309 -6.340 1.00 56.47 186 PHE A N 1
ATOM 1451 C CA . PHE A 1 186 ? -14.520 -1.780 -4.956 1.00 56.47 186 PHE A CA 1
ATOM 1452 C C . PHE A 1 186 ? -15.570 -0.976 -4.195 1.00 56.47 186 PHE A C 1
ATOM 1454 O O . PHE A 1 186 ? -16.228 -1.602 -3.336 1.00 56.47 186 PHE A O 1
#

Secondary structure (DSSP, 8-state):
-PPPPPEEEESS-SPEE-SEEEEE-HHHHHHHHHHH--SEEEEEEEE-TTS-EEEEEEESS-SS-PEEEE-SSPPPHHHHHHHHHHHHHSEE-SEEEEEEEEEHHHHHHH-TT-PSS-EEEEE-TTS-S---SPBP-TT----HHHHHHHHHHHHTT-EEEEEEEEE-SS--HHHHHTTHHHHTT-

Foldseek 3Di:
DDFADKDKFFPDPAFAEWAEEEEQAEQLRQVLVCVVQVAWDFGIKIAGDPGFIWTWIFRDPDPTTYIYIYTNHFDDQSCQQVVLCVVVVRYHYQEYEYEYEDEVVVCCVVPVPDDPFAKEKDWAPLDDPPDPHHHDDPPDDDDGNLCNNRVVCNVVSGTYMYMYGYQYPDRDVRSSVSCVVVVVVD

Sequence (186 aa):
MEDAPLDIQWVEDDSFSCSEVVIGVGHLGSSFLMSQFKEKSLIGSIQARGGDSCKIYRISTEPHSLILATSERDISPQNTFQFTSTLFHKIQFKRVLIFSSFPEFKIQKAYPTVSSPCLRLLRTRACPSTLSIPLLEPPLLIENLSASLLTHCELRNLEAYLFLSIEEAQPHLSALSAFDPVLASF

Organism: NCBI:txid1963864

Solvent-accessible surface area (backbone atoms only — not comparable to full-atom values): 10260 Å² total; per-residue (Å²): 131,84,78,75,73,66,50,73,48,63,74,54,94,70,73,45,73,29,56,38,35,40,33,16,38,25,49,63,18,17,52,41,51,58,68,72,53,76,61,59,45,81,44,29,37,42,36,39,89,86,74,38,48,33,43,29,27,40,40,73,85,51,100,53,49,34,34,42,35,33,16,67,50,73,47,54,67,88,50,17,59,60,51,43,52,57,60,52,69,50,43,48,60,60,32,37,44,35,31,31,61,42,56,38,71,66,44,45,73,74,39,75,85,67,64,83,69,42,63,29,29,49,65,24,86,61,40,80,88,78,69,96,58,53,65,68,56,85,87,69,76,78,58,45,41,68,36,37,46,50,50,52,26,44,79,68,63,30,29,31,40,38,41,34,27,43,39,50,98,63,89,52,73,59,40,50,58,53,48,52,69,57,66,76,72,110

Mean predicted aligned error: 7.37 Å

pLDDT: mean 81.03, std 11.41, range [41.28, 95.81]